Protein AF-A0A453H823-F1 (afdb_monomer_lite)

Organism: Aegilops tauschii subsp. strangulata (NCBI:txid200361)

Structure (mmCIF, N/CA/C/O backbone):
data_AF-A0A453H823-F1
#
_entry.id   AF-A0A453H823-F1
#
loop_
_atom_site.group_PDB
_atom_site.id
_atom_site.type_symbol
_atom_site.label_atom_id
_atom_site.label_alt_id
_atom_site.label_comp_id
_atom_site.label_asym_id
_atom_site.label_entity_id
_atom_site.label_seq_id
_atom_site.pdbx_PDB_ins_code
_atom_site.Cartn_x
_atom_site.Cartn_y
_atom_site.Cartn_z
_atom_site.occupancy
_atom_site.B_iso_or_equiv
_atom_site.auth_seq_id
_atom_site.auth_comp_id
_atom_site.auth_asym_id
_atom_site.auth_atom_id
_atom_site.pdbx_PDB_model_num
ATOM 1 N N . ARG A 1 1 ? 7.896 66.740 19.893 1.00 44.28 1 ARG A N 1
ATOM 2 C CA . ARG A 1 1 ? 9.382 66.733 19.952 1.00 44.28 1 ARG A CA 1
ATOM 3 C C . ARG A 1 1 ? 9.912 66.529 18.540 1.00 44.28 1 ARG A C 1
ATOM 5 O O . ARG A 1 1 ? 9.467 65.612 17.871 1.00 44.28 1 ARG A O 1
ATOM 12 N N . ALA A 1 2 ? 10.757 67.447 18.085 1.00 37.75 2 ALA A N 1
ATOM 13 C CA . ALA A 1 2 ? 11.277 67.540 16.728 1.00 37.75 2 ALA A CA 1
ATOM 14 C C . ALA A 1 2 ? 12.465 66.599 16.443 1.00 37.75 2 ALA A C 1
ATOM 16 O O . ALA A 1 2 ? 13.142 66.166 17.372 1.00 37.75 2 ALA A O 1
ATOM 17 N N . SER A 1 3 ? 12.803 66.534 15.142 1.00 35.44 3 SER A N 1
ATOM 18 C CA . SER A 1 3 ? 14.171 66.446 14.585 1.00 35.44 3 SER A CA 1
ATOM 19 C C . SER A 1 3 ? 14.823 65.046 14.572 1.00 35.44 3 SER A C 1
ATOM 21 O O . SER A 1 3 ? 14.760 64.339 15.562 1.00 35.44 3 SER A O 1
ATOM 23 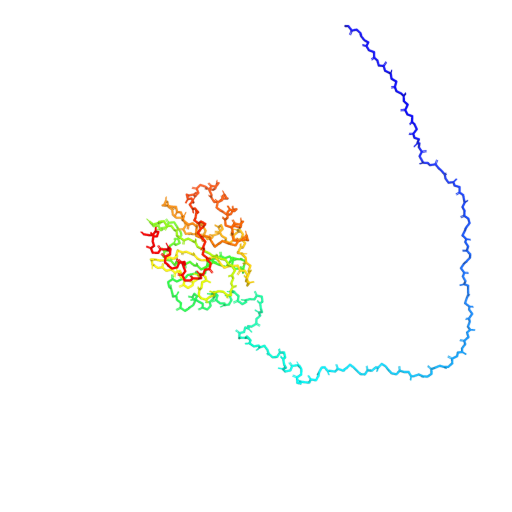N N . LYS A 1 4 ? 15.532 64.581 13.534 1.00 41.44 4 LYS A N 1
ATOM 24 C CA . LYS A 1 4 ? 16.107 65.206 12.325 1.00 41.44 4 LYS A CA 1
ATOM 25 C C . LYS A 1 4 ? 16.504 64.093 11.341 1.00 41.44 4 LYS A C 1
ATOM 27 O O . LYS A 1 4 ? 16.900 63.013 11.762 1.00 41.44 4 LYS A O 1
ATOM 32 N N . GLY A 1 5 ? 16.471 64.399 10.044 1.00 35.09 5 GLY A N 1
ATOM 33 C CA . GLY A 1 5 ? 17.064 63.574 8.990 1.00 35.09 5 GLY A CA 1
ATOM 34 C C . GLY A 1 5 ? 18.476 63.998 8.549 1.00 35.09 5 GLY A C 1
ATOM 35 O O . GLY A 1 5 ? 19.033 64.974 9.052 1.00 35.09 5 GLY A O 1
ATOM 36 N N . LYS A 1 6 ? 18.922 63.299 7.488 1.00 37.78 6 LYS A N 1
ATOM 37 C CA . LYS A 1 6 ? 20.050 63.509 6.541 1.00 37.78 6 LYS A CA 1
ATOM 38 C C . LYS A 1 6 ? 21.430 62.922 6.888 1.00 37.78 6 LYS A C 1
ATOM 40 O O . LYS A 1 6 ? 22.105 63.415 7.782 1.00 37.78 6 LYS A O 1
ATOM 45 N N . LYS A 1 7 ? 21.923 62.034 6.005 1.00 37.19 7 LYS A N 1
ATOM 46 C CA . LYS A 1 7 ? 22.948 62.226 4.927 1.00 37.19 7 LYS A CA 1
ATOM 47 C C . LYS A 1 7 ? 23.199 60.836 4.285 1.00 37.19 7 LYS A C 1
ATOM 49 O O . LYS A 1 7 ? 23.348 59.886 5.032 1.00 37.19 7 LYS A O 1
ATOM 54 N N . LYS A 1 8 ? 23.011 60.555 2.984 1.00 33.62 8 LYS A N 1
ATOM 55 C CA . LYS A 1 8 ? 23.581 61.034 1.696 1.00 33.62 8 LYS A CA 1
ATOM 56 C C . LYS A 1 8 ? 25.002 60.512 1.408 1.00 33.62 8 LYS A C 1
ATOM 58 O O . LYS A 1 8 ? 25.927 61.015 2.031 1.00 33.62 8 LYS A O 1
ATOM 63 N N . ALA A 1 9 ? 25.121 59.619 0.412 1.00 35.69 9 ALA A N 1
ATOM 64 C CA . ALA A 1 9 ? 26.216 59.412 -0.571 1.00 35.69 9 ALA A CA 1
ATOM 65 C C . ALA A 1 9 ? 26.088 57.981 -1.163 1.00 35.69 9 ALA A C 1
ATOM 67 O O . ALA A 1 9 ? 25.726 57.091 -0.410 1.00 35.69 9 ALA A O 1
ATOM 68 N N . THR A 1 10 ? 26.326 57.616 -2.429 1.00 32.97 10 THR A N 1
ATOM 69 C CA . THR A 1 10 ? 26.730 58.279 -3.689 1.00 32.97 10 THR A CA 1
ATOM 70 C C . THR A 1 10 ? 26.758 57.203 -4.796 1.00 32.97 10 THR A C 1
ATOM 72 O O . THR A 1 10 ? 27.202 56.100 -4.510 1.00 32.97 10 THR A O 1
ATOM 75 N N . GLY A 1 11 ? 26.415 57.579 -6.041 1.00 30.27 11 GLY A N 1
ATOM 76 C CA . GLY A 1 11 ? 26.945 57.011 -7.304 1.00 30.27 11 GLY A CA 1
ATOM 77 C C . GLY A 1 11 ? 26.405 55.644 -7.759 1.00 30.27 11 GLY A C 1
ATOM 78 O O . GLY A 1 11 ? 26.226 54.755 -6.950 1.00 30.27 11 GLY A O 1
ATOM 79 N N . THR A 1 12 ? 26.114 55.364 -9.031 1.00 33.88 12 THR A N 1
ATOM 80 C CA . THR A 1 12 ? 26.240 56.109 -10.297 1.00 33.88 12 THR A CA 1
ATOM 81 C C . THR A 1 12 ? 25.345 55.426 -11.341 1.00 33.88 12 THR A C 1
ATOM 83 O O . THR A 1 12 ? 25.218 54.205 -11.351 1.00 33.88 12 THR A O 1
ATOM 86 N N . ARG A 1 13 ? 24.727 56.228 -12.217 1.00 34.91 13 ARG A N 1
ATOM 87 C CA . ARG A 1 13 ? 23.916 55.794 -13.364 1.00 34.91 13 ARG A CA 1
ATOM 88 C C . ARG A 1 13 ? 24.835 55.301 -14.486 1.00 34.91 13 ARG A C 1
ATOM 90 O O . ARG A 1 13 ? 25.761 56.018 -14.852 1.00 34.91 13 ARG A O 1
ATOM 97 N N . GLY A 1 14 ? 24.564 54.116 -15.027 1.00 31.56 14 GLY A N 1
ATOM 98 C CA . GLY A 1 14 ? 25.192 53.605 -16.245 1.00 31.56 14 GLY A CA 1
ATOM 99 C C . GLY A 1 14 ? 24.331 53.937 -17.460 1.00 31.56 14 GLY A C 1
ATOM 100 O O . GLY A 1 14 ? 23.212 53.447 -17.576 1.00 31.56 14 GLY A O 1
ATOM 101 N N . GLY A 1 15 ? 24.856 54.785 -18.334 1.00 34.16 15 GLY A N 1
ATOM 102 C CA . GLY A 1 15 ? 24.279 55.144 -19.622 1.00 34.16 15 GLY A CA 1
ATOM 103 C C . GLY A 1 15 ? 25.135 56.240 -20.243 1.00 34.16 15 GLY A C 1
ATOM 104 O O . GLY A 1 15 ? 25.067 57.376 -19.794 1.00 34.16 15 GLY A O 1
ATOM 105 N N . ASP A 1 16 ? 26.036 55.885 -21.154 1.00 32.91 16 ASP A N 1
ATOM 106 C CA . ASP A 1 16 ? 25.895 56.182 -22.582 1.00 32.91 16 ASP A CA 1
ATOM 107 C C . ASP A 1 16 ? 27.164 55.756 -23.352 1.00 32.91 16 ASP A C 1
ATOM 109 O O . ASP A 1 16 ? 28.287 55.746 -22.851 1.00 32.91 16 ASP A O 1
ATOM 113 N N . SER A 1 17 ? 26.893 55.348 -24.579 1.00 37.19 17 SER A N 1
ATOM 114 C CA . SER A 1 17 ? 27.724 54.970 -25.711 1.00 37.19 17 SER A CA 1
ATOM 115 C C . SER A 1 17 ? 29.108 55.620 -25.866 1.00 37.19 17 SER A C 1
ATOM 117 O O . SER A 1 17 ? 29.254 56.835 -25.872 1.00 37.19 17 SER A O 1
ATOM 119 N N . LEU A 1 18 ? 30.114 54.790 -26.185 1.00 36.53 18 LEU A N 1
ATOM 120 C CA . LEU A 1 18 ? 31.294 55.188 -26.959 1.00 36.53 18 LEU A CA 1
ATOM 121 C C . LEU A 1 18 ? 31.837 53.996 -27.767 1.00 36.53 18 LEU A C 1
ATOM 123 O O . LEU A 1 18 ? 31.963 52.872 -27.291 1.00 36.53 18 LEU A O 1
ATOM 127 N N . ARG A 1 19 ? 32.085 54.294 -29.041 1.00 42.75 19 ARG A N 1
ATOM 128 C CA . ARG A 1 19 ? 32.457 53.434 -30.168 1.00 42.75 19 ARG A CA 1
ATOM 129 C C . ARG A 1 19 ? 33.704 52.584 -29.911 1.00 42.75 19 ARG A C 1
ATOM 131 O O . ARG A 1 19 ? 34.734 53.130 -29.533 1.00 42.75 19 ARG A O 1
ATOM 138 N N . THR A 1 20 ? 33.673 51.321 -30.336 1.00 40.78 20 THR A N 1
ATOM 139 C CA . THR A 1 20 ? 34.872 50.601 -30.796 1.00 40.78 20 THR A CA 1
ATOM 140 C C . THR A 1 20 ? 34.552 49.805 -32.065 1.00 40.78 20 THR A C 1
ATOM 142 O O . THR A 1 20 ? 33.456 49.277 -32.252 1.00 40.78 20 THR A O 1
ATOM 145 N N . ALA A 1 21 ? 35.489 49.855 -33.008 1.00 39.69 21 ALA A N 1
ATOM 146 C CA . ALA A 1 21 ? 35.355 49.419 -34.389 1.00 39.69 21 ALA A CA 1
ATOM 147 C C . ALA A 1 21 ? 35.266 47.889 -34.533 1.00 39.69 21 ALA A C 1
ATOM 149 O O . ALA A 1 21 ? 35.968 47.148 -33.847 1.00 39.69 21 ALA A O 1
ATOM 150 N N . ARG A 1 22 ? 34.435 47.420 -35.473 1.00 42.88 22 ARG A N 1
ATOM 151 C CA . ARG A 1 22 ? 34.411 46.019 -35.925 1.00 42.88 22 ARG A CA 1
ATOM 152 C C . ARG A 1 22 ? 35.633 45.738 -36.816 1.00 42.88 22 ARG A C 1
ATOM 154 O O . ARG A 1 22 ? 35.844 46.507 -37.754 1.00 42.88 22 ARG A O 1
ATOM 161 N N . PRO A 1 23 ? 36.393 44.650 -36.605 1.00 45.41 23 PRO A N 1
ATOM 162 C CA . PRO A 1 23 ? 37.323 44.147 -37.613 1.00 45.41 23 PRO A CA 1
ATOM 163 C C . PRO A 1 23 ? 36.564 43.423 -38.750 1.00 45.41 23 PRO A C 1
ATOM 165 O O . PRO A 1 23 ? 35.437 42.964 -38.539 1.00 45.41 23 PRO A O 1
ATOM 168 N N . PRO A 1 24 ? 37.135 43.364 -39.968 1.00 45.72 24 PRO A N 1
ATOM 169 C CA . PRO A 1 24 ? 36.415 42.978 -41.179 1.00 45.72 24 PRO A CA 1
ATOM 170 C C . PRO A 1 24 ? 36.148 41.468 -41.271 1.00 45.72 24 PRO A C 1
ATOM 172 O O . PRO A 1 24 ? 36.934 40.644 -40.808 1.00 45.72 24 PRO A O 1
ATOM 175 N N . LEU A 1 25 ? 35.039 41.124 -41.929 1.00 44.75 25 LEU A N 1
ATOM 176 C CA . LEU A 1 25 ? 34.717 39.767 -42.374 1.00 44.75 25 LEU A CA 1
ATOM 177 C C . LEU A 1 25 ? 35.668 39.353 -43.514 1.00 44.75 25 LEU A C 1
ATOM 179 O O . LEU A 1 25 ? 35.867 40.150 -44.435 1.00 44.75 25 LEU A O 1
ATOM 183 N N . PRO A 1 26 ? 36.216 38.127 -43.526 1.00 47.38 26 PRO A N 1
ATOM 184 C CA . PRO A 1 26 ? 36.922 37.626 -44.696 1.00 47.38 26 PRO A CA 1
ATOM 185 C C . PRO A 1 26 ? 35.931 37.200 -45.793 1.00 47.38 26 PRO A C 1
ATOM 187 O O . PRO A 1 26 ? 35.048 36.369 -45.578 1.00 47.38 26 PRO A O 1
ATOM 190 N N . HIS A 1 27 ? 36.106 37.779 -46.981 1.00 44.72 27 HIS A N 1
ATOM 191 C CA . HIS A 1 27 ? 35.521 37.323 -48.244 1.00 44.72 27 HIS A CA 1
ATOM 192 C C . HIS A 1 27 ? 36.298 36.116 -48.815 1.00 44.72 27 HIS A C 1
ATOM 194 O O . HIS A 1 27 ? 37.439 35.872 -48.412 1.00 44.72 27 HIS A O 1
ATOM 200 N N . PRO A 1 28 ? 35.682 35.329 -49.718 1.00 44.34 28 PRO A N 1
ATOM 201 C CA . PRO A 1 28 ? 36.088 33.962 -50.011 1.00 44.34 28 PRO A CA 1
ATOM 202 C C . PRO A 1 28 ? 37.230 33.919 -51.026 1.00 44.34 28 PRO A C 1
ATOM 204 O O . PRO A 1 28 ? 37.248 34.702 -51.972 1.00 44.34 28 PRO A O 1
ATOM 207 N N . ASN A 1 29 ? 38.132 32.948 -50.882 1.00 39.03 29 ASN A N 1
ATOM 208 C CA . ASN A 1 29 ? 39.020 32.551 -51.969 1.00 39.03 29 ASN A CA 1
ATOM 209 C C . ASN A 1 29 ? 38.805 31.075 -52.298 1.00 39.03 29 ASN A C 1
ATOM 211 O O . ASN A 1 29 ? 38.989 30.189 -51.464 1.00 39.03 29 ASN A O 1
ATOM 215 N N . LEU A 1 30 ? 38.382 30.855 -53.540 1.00 35.59 30 LEU A N 1
ATOM 216 C CA . LEU A 1 30 ? 38.285 29.569 -54.208 1.00 35.59 30 LEU A CA 1
ATOM 217 C C . LEU A 1 30 ? 39.688 28.983 -54.406 1.00 35.59 30 LEU A C 1
ATOM 219 O O . LEU A 1 30 ? 40.572 29.638 -54.952 1.00 35.59 30 LEU A O 1
ATOM 223 N N . SER A 1 31 ? 39.851 27.715 -54.046 1.00 36.56 31 SER A N 1
ATOM 224 C CA . SER A 1 31 ? 40.846 26.831 -54.647 1.00 36.56 31 SER A CA 1
ATOM 225 C C . SER A 1 31 ? 40.171 25.483 -54.864 1.00 36.56 31 SER A C 1
ATOM 227 O O . SER A 1 31 ? 39.864 24.753 -53.922 1.00 36.56 31 SER A O 1
ATOM 229 N N . ALA A 1 32 ? 39.849 25.216 -56.127 1.00 40.88 32 ALA A N 1
ATOM 230 C CA . ALA A 1 32 ? 39.333 23.944 -56.588 1.00 40.88 32 ALA A CA 1
ATOM 231 C C . ALA A 1 32 ? 40.462 22.905 -56.540 1.00 40.88 32 ALA A C 1
ATOM 233 O O . ALA A 1 32 ? 41.441 23.006 -57.276 1.00 40.88 32 ALA A O 1
ATOM 234 N N . GLY A 1 33 ? 40.308 21.907 -55.671 1.00 37.22 33 GLY A N 1
ATOM 235 C CA . GLY A 1 33 ? 41.175 20.739 -55.576 1.00 37.22 33 GLY A CA 1
ATOM 236 C C . GLY A 1 33 ? 40.329 19.475 -55.467 1.00 37.22 33 GLY A C 1
ATOM 237 O O . GLY A 1 33 ? 39.742 19.197 -54.427 1.00 37.22 33 GLY A O 1
ATOM 238 N N . ASP A 1 34 ? 40.264 18.745 -56.575 1.00 45.34 34 ASP A N 1
ATOM 239 C CA . ASP A 1 34 ? 39.701 17.408 -56.770 1.00 45.34 34 ASP A CA 1
ATOM 240 C C . ASP A 1 34 ? 39.977 16.438 -55.597 1.00 45.34 34 ASP A C 1
ATOM 242 O O . ASP A 1 34 ? 41.122 16.073 -55.331 1.00 45.34 34 ASP A O 1
ATOM 246 N N . ARG A 1 35 ? 38.913 15.974 -54.922 1.00 43.31 35 ARG A N 1
ATOM 247 C CA . ARG A 1 35 ? 38.893 14.690 -54.201 1.00 43.31 35 ARG A CA 1
ATOM 248 C C . ARG A 1 35 ? 37.587 13.956 -54.479 1.00 43.31 35 ARG A C 1
ATOM 250 O O . ARG A 1 35 ? 36.592 14.082 -53.768 1.00 43.31 35 ARG A O 1
ATOM 257 N N . ARG A 1 36 ? 37.625 13.162 -55.541 1.00 43.50 36 ARG A N 1
ATOM 258 C CA . ARG A 1 36 ? 36.705 12.058 -55.815 1.00 43.50 36 ARG A CA 1
ATOM 259 C C . ARG A 1 36 ? 36.529 11.134 -54.595 1.00 43.50 36 ARG A C 1
ATOM 261 O O . ARG A 1 36 ? 37.490 10.557 -54.104 1.00 43.50 36 ARG A O 1
ATOM 268 N N . GLY A 1 37 ? 35.273 10.981 -54.170 1.00 49.09 37 GLY A N 1
ATOM 269 C CA . GLY A 1 37 ? 34.657 9.735 -53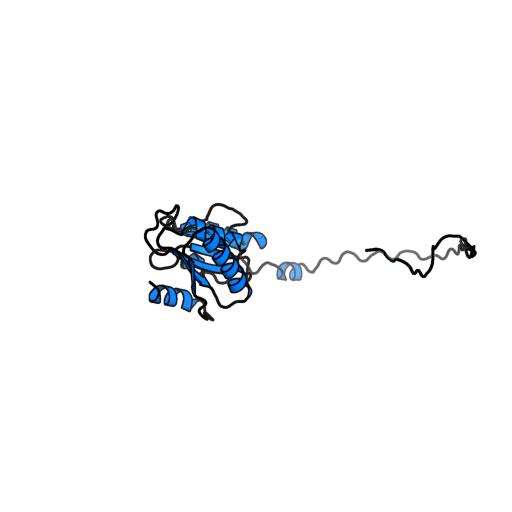.695 1.00 49.09 37 GLY A CA 1
ATOM 270 C C . GLY A 1 37 ? 35.291 8.982 -52.521 1.00 49.09 37 GLY A C 1
ATOM 271 O O . GLY A 1 37 ? 35.963 7.979 -52.733 1.00 49.09 37 GLY A O 1
ATOM 272 N N . ALA A 1 38 ? 34.907 9.333 -51.293 1.00 43.22 38 ALA A N 1
ATOM 273 C CA . ALA A 1 38 ? 34.818 8.360 -50.203 1.00 43.22 38 ALA A CA 1
ATOM 274 C C . ALA A 1 38 ? 33.330 8.104 -49.916 1.00 43.22 38 ALA A C 1
ATOM 276 O O . ALA A 1 38 ? 32.617 9.003 -49.471 1.00 43.22 38 ALA A O 1
ATOM 277 N N . ARG A 1 39 ? 32.834 6.898 -50.230 1.00 48.03 39 ARG A N 1
ATOM 278 C CA . ARG A 1 39 ? 31.500 6.459 -49.788 1.00 48.03 39 ARG A CA 1
ATOM 279 C C . ARG A 1 39 ? 31.497 6.363 -48.255 1.00 48.03 39 ARG A C 1
ATOM 281 O O . ARG A 1 39 ? 32.492 5.888 -47.705 1.00 48.03 39 ARG A O 1
ATOM 288 N N . PRO A 1 40 ? 30.409 6.748 -47.564 1.00 51.44 40 PRO A N 1
ATOM 289 C CA . PRO A 1 40 ? 30.260 6.396 -46.158 1.00 51.44 40 PRO A CA 1
ATOM 290 C C . PRO A 1 40 ? 30.285 4.863 -46.021 1.00 51.44 40 PRO A C 1
ATOM 292 O O . PRO A 1 40 ? 29.783 4.171 -46.918 1.00 51.44 40 PRO A O 1
ATOM 295 N N . PRO A 1 41 ? 30.882 4.309 -44.950 1.00 51.00 41 PRO A N 1
ATOM 296 C CA . PRO A 1 41 ? 30.819 2.873 -44.713 1.00 51.00 41 PRO A CA 1
ATOM 297 C C . PRO A 1 41 ? 29.345 2.443 -44.609 1.00 51.00 41 PRO A C 1
ATOM 299 O O . PRO A 1 41 ? 28.523 3.217 -44.106 1.00 51.00 41 PRO A O 1
ATOM 302 N N . PRO A 1 42 ? 28.9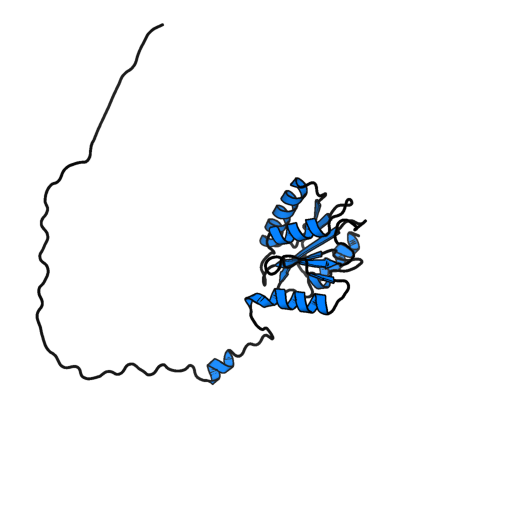80 1.239 -45.090 1.00 55.00 42 PRO A N 1
ATOM 303 C CA . PRO A 1 42 ? 27.632 0.725 -44.882 1.00 55.00 42 PRO A CA 1
ATOM 304 C C . PRO A 1 42 ? 27.354 0.667 -43.372 1.00 55.00 42 PRO A C 1
ATOM 306 O O . PRO A 1 42 ? 28.287 0.383 -42.612 1.00 55.00 42 PRO A O 1
ATOM 309 N N . PRO A 1 43 ? 26.114 0.927 -42.913 1.00 53.00 43 PRO A N 1
ATOM 310 C CA . PRO A 1 43 ? 25.774 0.714 -41.517 1.00 53.00 43 PRO A CA 1
ATOM 311 C C . PRO A 1 43 ? 26.044 -0.758 -41.213 1.00 53.00 43 PRO A C 1
ATOM 313 O O . PRO A 1 43 ? 25.379 -1.649 -41.743 1.00 53.00 43 PRO A O 1
ATOM 316 N N . GLY A 1 44 ? 27.091 -1.010 -40.429 1.00 48.94 44 GLY A N 1
ATOM 317 C CA . GLY A 1 44 ? 27.393 -2.330 -39.916 1.00 48.94 44 GLY A CA 1
ATOM 318 C C . GLY A 1 44 ? 26.217 -2.745 -39.054 1.00 48.94 44 GLY A C 1
ATOM 319 O O . GLY A 1 44 ? 26.084 -2.275 -37.926 1.00 48.94 44 GLY A O 1
ATOM 320 N N . GLY A 1 45 ? 25.341 -3.585 -39.603 1.00 55.62 45 GLY A N 1
ATOM 321 C CA . GLY A 1 45 ? 24.402 -4.331 -38.790 1.00 55.62 45 GLY A CA 1
ATOM 322 C C . GLY A 1 45 ? 25.220 -5.043 -37.725 1.00 55.62 45 GLY A C 1
ATOM 323 O O . GLY A 1 45 ? 26.217 -5.698 -38.049 1.00 55.62 45 GLY A O 1
ATOM 324 N N . LEU A 1 46 ? 24.840 -4.874 -36.457 1.00 56.88 46 LEU A N 1
ATOM 325 C CA . LEU A 1 46 ? 25.367 -5.736 -35.408 1.00 56.88 46 LEU A CA 1
ATOM 326 C C . LEU A 1 46 ? 25.267 -7.185 -35.917 1.00 56.88 46 LEU A C 1
ATOM 328 O O . LEU A 1 46 ? 24.244 -7.527 -36.523 1.00 56.88 46 LEU A O 1
ATOM 332 N N . PRO A 1 47 ? 26.296 -8.031 -35.723 1.00 54.81 47 PRO A N 1
ATOM 333 C CA . PRO A 1 47 ? 26.215 -9.424 -36.128 1.00 54.81 47 PRO A CA 1
ATOM 334 C C . PRO A 1 47 ? 24.916 -10.000 -35.578 1.00 54.81 47 PRO A C 1
ATOM 336 O O . PRO A 1 47 ? 24.611 -9.786 -34.406 1.00 54.81 47 PRO A O 1
ATOM 339 N N . LEU A 1 48 ? 24.152 -10.717 -36.401 1.00 54.50 48 LEU A N 1
ATOM 340 C CA . LEU A 1 48 ? 22.886 -11.331 -35.988 1.00 54.50 48 LEU A CA 1
ATOM 341 C C . LEU A 1 48 ? 23.053 -12.131 -34.680 1.00 54.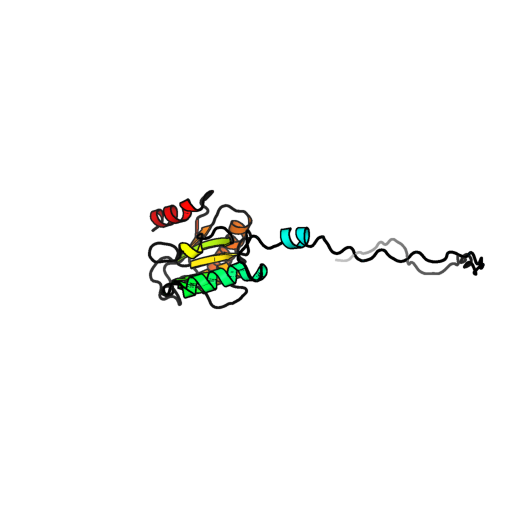50 48 LEU A C 1
ATOM 343 O O . LEU A 1 48 ? 22.158 -12.154 -33.853 1.00 54.50 48 LEU A O 1
ATOM 347 N N . LEU A 1 49 ? 24.251 -12.672 -34.431 1.00 53.25 49 LEU A N 1
ATOM 348 C CA . LEU A 1 49 ? 24.638 -13.348 -33.193 1.00 53.25 49 LEU A CA 1
ATOM 349 C C . LEU A 1 49 ? 24.699 -12.433 -31.949 1.00 53.25 49 LEU A C 1
ATOM 351 O O . LEU A 1 49 ? 24.357 -12.871 -30.858 1.00 53.25 49 LEU A O 1
ATOM 355 N N . LEU A 1 50 ? 25.099 -11.167 -32.096 1.00 51.84 50 LEU A N 1
ATOM 356 C CA . LEU A 1 50 ? 25.085 -10.157 -31.029 1.00 51.84 50 LEU A CA 1
ATOM 357 C C . LEU A 1 50 ? 23.670 -9.592 -30.811 1.00 51.84 50 LEU A C 1
ATOM 359 O O . LEU A 1 50 ? 23.297 -9.309 -29.677 1.00 51.84 50 LEU A O 1
ATOM 363 N N . ALA A 1 51 ? 22.861 -9.510 -31.874 1.00 48.09 51 ALA A N 1
ATOM 364 C CA . ALA A 1 51 ? 21.429 -9.225 -31.766 1.00 48.09 51 ALA A CA 1
ATOM 365 C C . ALA A 1 51 ? 20.664 -10.377 -31.075 1.00 48.09 51 ALA A C 1
ATOM 367 O O . ALA A 1 51 ? 19.781 -10.122 -30.264 1.00 48.09 51 ALA A O 1
ATOM 368 N N . MET A 1 52 ? 21.064 -11.633 -31.307 1.00 52.62 52 MET A N 1
ATOM 369 C CA . MET A 1 52 ? 20.556 -12.817 -30.594 1.00 52.62 52 MET A CA 1
ATOM 370 C C . MET A 1 52 ? 21.117 -12.951 -29.168 1.00 52.62 52 MET A C 1
ATOM 372 O O . MET A 1 52 ? 20.486 -13.558 -28.311 1.00 52.62 52 MET A O 1
ATOM 376 N N . ALA A 1 53 ? 22.275 -12.361 -28.857 1.00 53.97 53 ALA A N 1
ATOM 377 C CA . ALA A 1 53 ? 22.808 -12.326 -27.490 1.00 53.97 53 ALA A CA 1
ATOM 378 C C . ALA A 1 53 ? 22.074 -11.320 -26.577 1.00 53.97 53 ALA A C 1
ATOM 380 O O . ALA A 1 53 ? 22.195 -11.400 -25.354 1.00 53.97 53 ALA A O 1
ATOM 381 N N . LEU A 1 54 ? 21.290 -10.406 -27.162 1.00 53.03 54 LEU A N 1
ATOM 382 C CA . LEU A 1 54 ? 20.349 -9.514 -26.470 1.00 53.03 54 LEU A CA 1
ATOM 383 C C . LEU A 1 54 ? 18.916 -10.069 -26.452 1.00 53.03 54 LEU A C 1
ATOM 385 O O . LEU A 1 54 ? 17.973 -9.355 -26.118 1.00 53.03 54 LEU A O 1
ATOM 389 N N . GLN A 1 55 ? 18.742 -11.345 -26.790 1.00 57.22 55 GLN A N 1
ATOM 390 C CA . GLN A 1 55 ? 17.466 -12.030 -26.660 1.00 57.22 55 GLN A CA 1
ATOM 391 C C . GLN A 1 55 ? 17.152 -12.166 -25.165 1.00 57.22 55 GLN A C 1
ATOM 393 O O . GLN A 1 55 ? 17.905 -12.782 -24.407 1.00 57.22 55 GLN A O 1
ATOM 398 N N . GLY A 1 56 ? 16.100 -11.467 -24.730 1.00 63.94 56 GLY A N 1
ATOM 399 C CA . GLY A 1 56 ? 15.779 -11.250 -23.324 1.00 63.94 56 GLY A CA 1
ATOM 400 C C . GLY A 1 56 ? 15.780 -12.547 -22.517 1.00 63.94 56 GLY A C 1
ATOM 401 O O . GLY A 1 56 ? 15.081 -13.498 -22.841 1.00 63.94 56 GLY A O 1
ATOM 402 N N . LYS A 1 57 ? 16.560 -12.577 -21.432 1.00 84.38 57 LYS A N 1
ATOM 403 C CA . LYS A 1 57 ? 16.599 -13.703 -20.480 1.00 84.38 57 LYS A CA 1
ATOM 404 C C . LYS A 1 57 ? 15.361 -13.764 -19.571 1.00 84.38 57 LYS A C 1
ATOM 406 O O . LYS A 1 57 ? 15.275 -14.650 -18.729 1.00 84.38 57 LYS A O 1
ATOM 411 N N . LYS A 1 58 ? 14.460 -12.783 -19.680 1.00 85.31 58 LYS A N 1
ATOM 412 C CA . LYS A 1 58 ? 13.319 -12.561 -18.788 1.00 85.31 58 LYS A CA 1
ATOM 413 C C . LYS A 1 58 ? 12.020 -12.776 -19.564 1.00 85.31 58 LYS A C 1
ATOM 415 O O . LYS A 1 58 ? 11.897 -12.273 -20.677 1.00 85.31 58 LYS A O 1
ATOM 420 N N . LEU A 1 59 ? 11.075 -13.499 -18.965 1.00 90.00 59 LEU A N 1
ATOM 421 C CA . LEU A 1 59 ? 9.709 -13.651 -19.471 1.00 90.00 59 LEU A CA 1
ATOM 422 C C . LEU A 1 59 ? 8.885 -12.436 -19.031 1.00 90.00 59 LEU A C 1
ATOM 424 O O . LEU A 1 59 ? 8.183 -12.494 -18.030 1.00 90.00 59 LEU A O 1
ATOM 428 N N . ILE A 1 60 ? 9.061 -11.320 -19.730 1.00 92.38 60 ILE A N 1
ATOM 429 C CA . ILE A 1 60 ? 8.349 -10.061 -19.483 1.00 92.38 60 ILE A CA 1
ATOM 430 C C . ILE A 1 60 ? 7.911 -9.484 -20.827 1.00 92.38 60 ILE A C 1
ATOM 432 O O . ILE A 1 60 ? 8.631 -9.655 -21.816 1.00 92.38 60 ILE A O 1
ATOM 436 N N . ASN A 1 61 ? 6.762 -8.810 -20.860 1.00 91.56 61 ASN A N 1
ATOM 437 C CA . ASN A 1 61 ? 6.315 -8.098 -22.051 1.00 91.56 61 ASN A CA 1
ATOM 438 C C . ASN A 1 61 ? 7.039 -6.746 -22.119 1.00 91.56 61 ASN A C 1
ATOM 440 O O . ASN A 1 61 ? 8.122 -6.639 -22.698 1.00 91.56 61 ASN A O 1
ATOM 444 N N . ASN A 1 62 ? 6.485 -5.728 -21.462 1.00 91.94 62 ASN A N 1
ATOM 445 C CA . ASN A 1 62 ? 7.088 -4.411 -21.327 1.00 91.94 62 ASN A CA 1
ATOM 446 C C . ASN A 1 62 ? 7.726 -4.265 -19.930 1.00 91.94 62 ASN A C 1
ATOM 448 O O . ASN A 1 62 ? 7.043 -4.486 -18.930 1.00 91.94 62 ASN A O 1
ATOM 452 N N . PRO A 1 63 ? 9.016 -3.890 -19.816 1.00 90.62 63 PRO A N 1
ATOM 453 C CA . PRO A 1 63 ? 9.659 -3.676 -18.521 1.00 90.62 63 PRO A CA 1
ATOM 454 C C . PRO A 1 63 ? 8.951 -2.671 -17.606 1.00 90.62 63 PRO A C 1
ATOM 456 O O . PRO A 1 63 ? 9.043 -2.827 -16.391 1.00 90.62 63 PRO A O 1
ATOM 459 N N . ASP A 1 64 ? 8.256 -1.681 -18.169 1.00 89.88 64 ASP A N 1
ATOM 460 C CA . ASP A 1 64 ? 7.534 -0.664 -17.391 1.00 89.88 64 ASP A CA 1
ATOM 461 C C . ASP A 1 64 ? 6.254 -1.227 -16.744 1.00 89.88 64 ASP A C 1
ATOM 463 O O . ASP A 1 64 ? 5.835 -0.767 -15.680 1.00 89.88 64 ASP A O 1
ATOM 467 N N . ASP A 1 65 ? 5.685 -2.279 -17.337 1.00 91.81 65 ASP A N 1
ATOM 468 C CA . ASP A 1 65 ? 4.414 -2.877 -16.918 1.00 91.81 65 ASP A CA 1
ATOM 469 C C . ASP A 1 65 ? 4.613 -4.113 -16.022 1.00 91.81 65 ASP A C 1
ATOM 471 O O . ASP A 1 65 ? 3.655 -4.631 -15.458 1.00 91.81 65 ASP A O 1
ATOM 475 N N . VAL A 1 66 ? 5.859 -4.565 -15.822 1.00 93.81 66 VAL A N 1
ATOM 476 C CA . VAL A 1 66 ? 6.181 -5.851 -15.171 1.00 93.81 66 VAL A CA 1
ATOM 477 C C . VAL A 1 66 ? 5.539 -6.039 -13.793 1.00 93.81 66 VAL A C 1
ATOM 479 O O . VAL A 1 66 ? 5.088 -7.133 -13.463 1.00 93.81 66 VAL A O 1
ATOM 482 N N . VAL A 1 67 ? 5.500 -4.985 -12.973 1.00 94.50 67 VAL A N 1
ATOM 483 C CA . VAL A 1 67 ? 4.913 -5.049 -11.623 1.00 94.50 67 VAL A CA 1
ATOM 484 C C . VAL A 1 67 ? 3.396 -5.150 -11.709 1.00 94.50 67 VAL A C 1
ATOM 486 O O . VAL A 1 67 ? 2.770 -5.883 -10.948 1.00 94.50 67 VAL A O 1
ATOM 489 N N . THR A 1 68 ? 2.815 -4.416 -12.648 1.00 94.56 68 THR A N 1
ATOM 490 C CA . THR A 1 68 ? 1.376 -4.357 -12.844 1.00 94.56 68 THR A CA 1
ATOM 491 C C . THR A 1 68 ? 0.857 -5.676 -13.405 1.00 94.56 68 THR A C 1
ATOM 493 O O . THR A 1 68 ? -0.038 -6.262 -12.807 1.00 94.56 68 THR A O 1
ATOM 496 N N . GLU A 1 69 ? 1.499 -6.215 -14.446 1.00 94.62 69 GLU A N 1
ATOM 497 C CA . GLU A 1 69 ? 1.178 -7.532 -15.015 1.00 94.62 69 GLU A CA 1
ATOM 498 C C . GLU A 1 69 ? 1.320 -8.654 -13.968 1.00 94.62 69 GLU A C 1
ATOM 500 O O . GLU A 1 69 ? 0.516 -9.587 -13.927 1.00 94.62 69 GLU A O 1
ATOM 505 N N . PHE A 1 70 ? 2.322 -8.563 -13.081 1.00 94.88 70 PHE A N 1
ATOM 506 C CA . PHE A 1 70 ? 2.461 -9.494 -11.958 1.00 94.88 70 PHE A CA 1
ATOM 507 C C . PHE A 1 70 ? 1.269 -9.415 -10.995 1.00 94.88 70 PHE A C 1
ATOM 509 O O . PHE A 1 70 ? 0.725 -10.453 -10.613 1.00 94.88 70 PHE A O 1
ATOM 516 N N . ILE A 1 71 ? 0.861 -8.206 -10.595 1.00 95.62 71 ILE A N 1
ATOM 517 C CA . ILE A 1 71 ? -0.276 -8.008 -9.689 1.00 95.62 71 ILE A CA 1
ATOM 518 C C . ILE A 1 71 ? -1.569 -8.514 -10.331 1.00 95.62 71 ILE A C 1
ATOM 520 O O . ILE A 1 71 ? -2.316 -9.233 -9.670 1.00 95.62 71 ILE A O 1
ATOM 524 N N . GLU A 1 72 ? -1.812 -8.183 -11.600 1.00 94.50 72 GLU A N 1
ATOM 525 C CA . GLU A 1 72 ? -2.973 -8.648 -12.366 1.00 94.50 72 GLU A CA 1
ATOM 526 C C . GLU A 1 72 ? -3.048 -10.179 -12.367 1.00 94.50 72 GLU A C 1
ATOM 528 O O . GLU A 1 72 ? -4.044 -10.751 -11.923 1.00 94.50 72 GLU A O 1
ATOM 533 N N . GLY A 1 73 ? -1.955 -10.856 -12.734 1.00 95.56 73 GLY A N 1
ATOM 534 C CA . GLY A 1 73 ? -1.900 -12.317 -12.708 1.00 95.56 73 GLY A CA 1
ATOM 535 C C . GLY A 1 73 ? -2.101 -12.905 -11.306 1.00 95.56 73 GLY A C 1
ATOM 536 O O . GLY A 1 73 ? -2.760 -13.937 -11.151 1.00 95.56 73 GLY A O 1
ATOM 537 N N . LEU A 1 74 ? -1.574 -12.252 -10.265 1.00 96.00 74 LEU A N 1
ATOM 538 C CA . LEU A 1 74 ? -1.748 -12.687 -8.880 1.00 96.00 74 LEU A CA 1
ATOM 539 C C . LEU A 1 74 ? -3.221 -12.619 -8.451 1.00 96.00 74 LEU A C 1
ATOM 541 O O . LEU A 1 74 ? -3.746 -13.602 -7.926 1.00 96.00 74 LEU A O 1
ATOM 545 N N . VAL A 1 75 ? -3.903 -11.494 -8.675 1.00 95.62 75 VAL A N 1
ATOM 546 C CA . VAL A 1 75 ? -5.302 -11.325 -8.240 1.00 95.62 75 VAL A CA 1
ATOM 547 C C . VAL A 1 75 ? -6.275 -12.157 -9.074 1.00 95.62 75 VAL A C 1
ATOM 549 O O . VAL A 1 75 ? -7.265 -12.646 -8.537 1.00 95.62 75 VAL A O 1
ATOM 552 N N . GLU A 1 76 ? -5.968 -12.411 -10.350 1.00 96.12 76 GLU A N 1
ATOM 553 C CA . GLU A 1 76 ? -6.718 -13.367 -11.175 1.00 96.12 76 GLU A CA 1
ATOM 554 C C . GLU A 1 76 ? -6.568 -14.810 -10.670 1.00 96.12 76 GLU A C 1
ATOM 556 O O . GLU A 1 76 ? -7.509 -15.604 -10.744 1.00 96.12 76 GLU A O 1
ATOM 561 N N . THR A 1 77 ? -5.399 -15.155 -10.123 1.00 97.44 77 THR A N 1
ATOM 562 C CA . THR A 1 77 ? -5.113 -16.504 -9.614 1.00 97.44 77 THR A CA 1
ATOM 563 C C . THR A 1 77 ? -5.739 -16.758 -8.237 1.00 97.44 77 THR A C 1
ATOM 565 O O . THR A 1 77 ? -6.147 -17.886 -7.947 1.00 97.44 77 THR A O 1
ATOM 568 N N . TYR A 1 78 ? -5.830 -15.735 -7.378 1.00 96.62 78 TYR A N 1
ATOM 569 C CA . TYR A 1 78 ? -6.262 -15.866 -5.982 1.00 96.62 78 TYR A CA 1
ATOM 570 C C . TYR A 1 78 ? -7.506 -15.005 -5.676 1.00 96.62 78 TYR A C 1
ATOM 572 O O . TYR A 1 78 ? -7.363 -13.848 -5.287 1.00 96.62 78 TYR A O 1
ATOM 580 N N . PRO A 1 79 ? -8.734 -15.571 -5.715 1.00 93.56 79 PRO A N 1
ATOM 581 C CA . PRO A 1 79 ? -9.991 -14.814 -5.573 1.00 93.56 79 PRO A CA 1
ATOM 582 C C . PRO A 1 79 ? -10.205 -14.081 -4.237 1.00 93.56 79 PRO A C 1
ATOM 584 O O . PRO A 1 79 ? -11.115 -13.266 -4.119 1.00 93.56 79 PRO A O 1
ATOM 587 N N . GLY A 1 80 ? -9.420 -14.405 -3.204 1.00 95.44 80 GLY A N 1
ATOM 588 C CA . GLY A 1 80 ? -9.438 -13.692 -1.921 1.00 95.44 80 GLY A CA 1
ATOM 589 C C . GLY A 1 80 ? -8.667 -12.369 -1.942 1.00 95.44 80 GLY A C 1
ATOM 590 O O . GLY A 1 80 ? -8.705 -11.629 -0.957 1.00 95.44 80 GLY A O 1
ATOM 591 N N . LEU A 1 81 ? -7.963 -12.082 -3.038 1.00 96.81 81 LEU A N 1
ATOM 592 C CA . LEU A 1 81 ? -7.191 -10.868 -3.250 1.00 96.81 81 LEU A CA 1
ATOM 593 C C . LEU A 1 81 ? -7.917 -9.932 -4.213 1.00 96.81 81 LEU A C 1
ATOM 595 O O . LEU A 1 81 ? -8.658 -10.361 -5.093 1.00 96.81 81 LEU A O 1
ATOM 599 N N . GLN A 1 82 ? -7.673 -8.639 -4.048 1.00 95.50 82 GLN A N 1
ATOM 600 C CA . GLN A 1 82 ? -8.097 -7.605 -4.982 1.00 95.50 82 GLN A CA 1
ATOM 601 C C . GLN A 1 82 ? -6.937 -6.658 -5.258 1.00 95.50 82 GLN A C 1
ATOM 603 O O . GLN A 1 82 ? -6.093 -6.406 -4.390 1.00 95.50 82 GLN A O 1
ATOM 608 N N . TYR A 1 83 ? -6.929 -6.119 -6.472 1.00 95.31 83 TYR A N 1
ATOM 609 C CA . TYR A 1 83 ? -6.092 -4.991 -6.836 1.00 95.31 83 TYR A CA 1
ATOM 610 C C . TYR A 1 83 ? -6.882 -3.714 -6.515 1.00 95.31 83 TYR A C 1
ATOM 612 O O . TYR A 1 83 ? -8.003 -3.553 -6.991 1.00 95.31 83 TYR A O 1
ATOM 620 N N . LEU A 1 84 ? -6.341 -2.843 -5.659 1.00 94.56 84 LEU A N 1
ATOM 621 C CA . LEU A 1 84 ? -6.964 -1.565 -5.317 1.00 94.56 84 LEU A CA 1
ATOM 622 C C . LEU A 1 84 ? -7.138 -0.667 -6.554 1.00 94.56 84 LEU A C 1
ATOM 624 O O . LEU A 1 84 ? -6.180 -0.432 -7.292 1.00 94.56 84 LEU A O 1
ATOM 628 N N . ASP A 1 85 ? -8.337 -0.103 -6.709 1.00 79.88 85 ASP A N 1
ATOM 629 C CA . ASP A 1 85 ? -8.657 0.865 -7.761 1.00 79.88 85 ASP A CA 1
ATOM 630 C C . ASP A 1 85 ? -7.703 2.077 -7.727 1.00 79.88 85 ASP A C 1
ATOM 632 O O . ASP A 1 85 ? -7.473 2.685 -6.680 1.00 79.88 85 ASP A O 1
ATOM 636 N N . GLY A 1 86 ? -7.157 2.446 -8.890 1.00 73.75 86 GLY A N 1
ATOM 637 C CA . GLY A 1 86 ? -6.129 3.496 -9.020 1.00 73.75 86 GLY A CA 1
ATOM 638 C C . GLY A 1 86 ? -5.021 3.195 -10.038 1.00 73.75 86 GLY A C 1
ATOM 639 O O . GLY A 1 86 ? -3.949 3.796 -9.995 1.00 73.75 86 GLY A O 1
ATOM 640 N N . PHE A 1 87 ? -5.262 2.244 -10.940 1.00 65.12 87 PHE A N 1
ATOM 641 C CA . PHE A 1 87 ? -4.343 1.847 -12.002 1.00 65.12 87 PHE A CA 1
ATOM 642 C C . PHE A 1 87 ? -3.959 3.019 -12.933 1.00 65.12 87 PHE A C 1
ATOM 644 O O . PHE A 1 87 ? -4.827 3.834 -13.266 1.00 65.12 87 PHE A O 1
ATOM 651 N N . PRO A 1 88 ? -2.708 3.065 -13.444 1.00 63.81 88 PRO A N 1
ATOM 652 C CA . PRO A 1 88 ? -1.590 2.143 -13.167 1.00 63.81 88 PRO A CA 1
ATOM 653 C C . PRO A 1 88 ? -0.696 2.583 -11.992 1.00 63.81 88 PRO A C 1
ATOM 655 O O . PRO A 1 88 ? 0.275 1.910 -11.654 1.00 63.81 88 PRO A O 1
ATOM 658 N N . GLU A 1 89 ? -0.982 3.740 -11.399 1.00 82.50 89 GLU A N 1
ATOM 659 C CA . GLU A 1 89 ? -0.084 4.434 -10.469 1.00 82.50 89 GLU A CA 1
ATOM 660 C C . GLU A 1 89 ? -0.125 3.835 -9.059 1.00 82.50 89 GLU A C 1
ATOM 662 O O . GLU A 1 89 ? 0.882 3.830 -8.351 1.00 82.50 89 GLU A O 1
ATOM 667 N N . ILE A 1 90 ? -1.280 3.297 -8.664 1.00 91.56 90 ILE A N 1
ATOM 668 C CA . ILE A 1 90 ? -1.470 2.597 -7.397 1.00 91.56 90 ILE A CA 1
ATOM 669 C C . ILE A 1 90 ? -1.228 1.110 -7.631 1.00 91.56 90 ILE A C 1
ATOM 671 O O . ILE A 1 90 ? -1.937 0.474 -8.404 1.00 91.56 90 ILE A O 1
ATOM 675 N N . LYS A 1 91 ? -0.222 0.545 -6.961 1.00 95.25 91 LYS A N 1
ATOM 676 C CA . LYS A 1 91 ? 0.183 -0.869 -7.064 1.00 95.25 91 LYS A CA 1
ATOM 677 C C . LYS A 1 91 ? -0.002 -1.554 -5.710 1.00 95.25 91 LYS A C 1
ATOM 679 O O . LYS A 1 91 ? 0.956 -1.813 -4.986 1.00 95.25 91 LYS A O 1
ATOM 684 N N . VAL A 1 92 ? -1.261 -1.771 -5.325 1.00 97.50 92 VAL A N 1
ATOM 685 C CA . VAL A 1 92 ? -1.642 -2.289 -4.001 1.00 97.50 92 VAL A CA 1
ATOM 686 C C . VAL A 1 92 ? -2.474 -3.554 -4.139 1.00 97.50 92 VAL A C 1
ATOM 688 O O . VAL A 1 92 ? -3.557 -3.530 -4.720 1.00 97.50 92 VAL A O 1
ATOM 691 N N . VAL A 1 93 ? -1.998 -4.638 -3.532 1.00 97.69 93 VAL A N 1
ATOM 692 C CA . VAL A 1 93 ? -2.757 -5.883 -3.373 1.00 97.69 93 VAL A CA 1
ATOM 693 C C . VAL A 1 93 ? -3.339 -5.912 -1.972 1.00 97.69 93 VAL A C 1
ATOM 695 O O . VAL A 1 93 ? -2.627 -5.671 -1.000 1.00 97.69 93 VAL A O 1
ATOM 698 N N . LEU A 1 94 ? -4.623 -6.213 -1.845 1.00 97.12 94 LEU A N 1
ATOM 699 C CA . LEU A 1 94 ? -5.312 -6.248 -0.559 1.00 97.12 94 LEU A CA 1
ATOM 700 C C . LEU A 1 94 ? -6.244 -7.450 -0.457 1.00 97.12 94 LEU A C 1
ATOM 702 O O . LEU A 1 94 ? -6.582 -8.085 -1.456 1.00 97.12 94 LEU A O 1
ATOM 706 N N . ARG A 1 95 ? -6.667 -7.769 0.765 1.00 96.56 95 ARG A N 1
ATOM 707 C CA . ARG A 1 95 ? -7.701 -8.779 0.986 1.00 96.56 95 ARG A CA 1
ATOM 708 C C . ARG A 1 95 ? -9.073 -8.248 0.587 1.00 96.56 95 ARG A C 1
ATOM 710 O O . ARG A 1 95 ? -9.501 -7.206 1.083 1.00 96.56 95 ARG A O 1
ATOM 717 N N . ALA A 1 96 ? -9.800 -9.022 -0.212 1.00 94.44 96 ALA A N 1
ATOM 718 C CA . ALA A 1 96 ? -11.152 -8.690 -0.658 1.00 94.44 96 ALA A CA 1
ATOM 719 C C . ALA A 1 96 ? -12.144 -8.461 0.501 1.00 94.44 96 ALA A C 1
ATOM 721 O O . ALA A 1 96 ? -13.087 -7.685 0.377 1.00 94.44 96 ALA A O 1
ATOM 722 N N . ASP A 1 97 ? -11.933 -9.141 1.631 1.00 92.81 97 ASP A N 1
ATOM 723 C CA . ASP A 1 97 ? -12.804 -9.104 2.810 1.00 92.81 97 ASP A CA 1
ATOM 724 C C . ASP A 1 97 ? -12.465 -7.985 3.813 1.00 92.81 97 ASP A C 1
ATOM 726 O O . ASP A 1 97 ? -13.136 -7.862 4.836 1.00 92.81 97 ASP A O 1
ATOM 730 N N . ALA A 1 98 ? -11.440 -7.170 3.540 1.00 91.62 98 ALA A N 1
ATOM 731 C CA . ALA A 1 98 ? -10.965 -6.121 4.446 1.00 91.62 98 ALA A CA 1
ATOM 732 C C . ALA A 1 98 ? -11.247 -4.686 3.959 1.00 91.62 98 ALA A C 1
ATOM 734 O O . ALA A 1 98 ? -10.824 -3.723 4.599 1.00 91.62 98 ALA A O 1
ATOM 735 N N . VAL A 1 99 ? -11.951 -4.523 2.836 1.00 87.19 99 VAL A N 1
ATOM 736 C CA . VAL A 1 99 ? -12.204 -3.218 2.200 1.00 87.19 99 VAL A CA 1
ATOM 737 C C . VAL A 1 99 ? -13.405 -2.500 2.825 1.00 87.19 99 VAL A C 1
ATOM 739 O O . VAL A 1 99 ? -14.372 -3.121 3.264 1.00 87.19 99 VAL A O 1
ATOM 742 N N . GLY A 1 100 ? -13.378 -1.163 2.821 1.00 76.50 100 GLY A N 1
ATOM 743 C CA . GLY A 1 100 ? -14.572 -0.340 3.056 1.00 76.50 100 GLY A CA 1
ATOM 744 C C . GLY A 1 100 ? -14.935 -0.143 4.529 1.00 76.50 100 GLY A C 1
ATOM 745 O O . GLY A 1 100 ? -16.094 0.108 4.853 1.00 76.50 100 GLY A O 1
ATOM 746 N N . GLY A 1 101 ? -13.960 -0.273 5.432 1.00 68.56 101 GLY A N 1
ATOM 747 C CA . GLY A 1 101 ? -14.142 -0.020 6.866 1.00 68.56 101 GLY A CA 1
ATOM 748 C C . GLY A 1 101 ? -14.904 -1.114 7.623 1.00 68.56 101 GLY A C 1
ATOM 749 O O . GLY A 1 101 ? -15.151 -0.957 8.816 1.00 68.56 101 GLY A O 1
ATOM 750 N N . ALA A 1 102 ? -15.244 -2.224 6.961 1.00 72.25 102 ALA A N 1
ATOM 751 C CA . ALA A 1 102 ? -15.875 -3.390 7.581 1.00 72.25 102 ALA A CA 1
ATOM 752 C C . ALA A 1 102 ? -14.883 -4.280 8.358 1.00 72.25 102 ALA A C 1
ATOM 754 O O . ALA A 1 102 ? -15.305 -5.215 9.037 1.00 72.25 102 ALA A O 1
ATOM 755 N N . TYR A 1 103 ? -13.578 -3.998 8.268 1.00 86.25 103 TYR A N 1
ATOM 756 C CA . TYR A 1 103 ? -12.546 -4.768 8.952 1.00 86.25 103 TYR A CA 1
ATOM 757 C C . TYR A 1 103 ? -12.534 -4.455 10.456 1.00 86.25 103 TYR A C 1
ATOM 759 O O . TYR A 1 103 ? -12.292 -3.323 10.878 1.00 86.25 103 TYR A O 1
ATOM 767 N N . ASP A 1 104 ? -12.801 -5.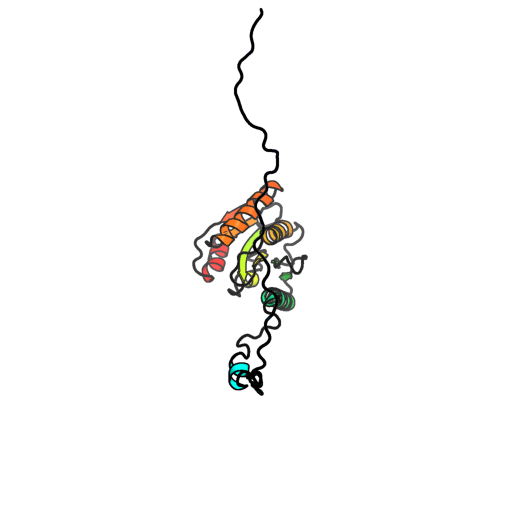476 11.267 1.00 89.81 104 ASP A N 1
ATOM 768 C CA . ASP A 1 104 ? -12.985 -5.397 12.721 1.00 89.81 104 ASP A CA 1
ATOM 769 C C . ASP A 1 104 ? -11.705 -5.697 13.520 1.00 89.81 104 ASP A C 1
ATOM 771 O O . ASP A 1 104 ? -11.733 -5.819 14.746 1.00 89.81 104 ASP A O 1
ATOM 775 N N . LYS A 1 105 ? -10.565 -5.789 12.831 1.00 92.69 105 LYS A N 1
ATOM 776 C CA . LYS A 1 105 ? -9.236 -6.032 13.405 1.00 92.69 105 LYS A CA 1
ATOM 777 C C . LYS A 1 105 ? -8.281 -4.901 13.044 1.00 92.69 105 LYS A C 1
ATOM 779 O O . LYS A 1 105 ? -8.569 -4.075 12.181 1.00 92.69 105 LYS A O 1
ATOM 784 N N . VAL A 1 106 ? -7.122 -4.877 13.701 1.00 95.38 106 VAL A N 1
ATOM 785 C CA . VAL A 1 106 ? -6.013 -4.008 13.290 1.00 95.38 106 VAL A CA 1
ATOM 786 C C . VAL A 1 106 ? -5.587 -4.409 11.878 1.00 95.38 106 VAL A C 1
ATOM 788 O O . VAL A 1 106 ? -5.300 -5.581 11.624 1.00 95.38 106 VAL A O 1
ATOM 791 N N . ALA A 1 107 ? -5.580 -3.453 10.952 1.00 96.81 107 ALA A N 1
ATOM 792 C CA . ALA A 1 107 ? -5.046 -3.679 9.617 1.00 96.81 107 ALA A CA 1
ATOM 793 C C . ALA A 1 107 ? -3.520 -3.787 9.684 1.00 96.81 107 ALA A C 1
ATOM 795 O O . ALA A 1 107 ? -2.881 -3.008 10.383 1.00 96.81 107 ALA A O 1
ATOM 796 N N . VAL A 1 108 ? -2.930 -4.731 8.957 1.00 96.94 108 VAL A N 1
ATOM 797 C CA . VAL A 1 108 ? -1.471 -4.862 8.872 1.00 96.94 108 VAL A CA 1
ATOM 798 C C . VAL A 1 108 ? -1.053 -4.600 7.436 1.00 96.94 108 VAL A C 1
ATOM 800 O O . VAL A 1 108 ? -1.493 -5.301 6.523 1.00 96.94 108 VAL A O 1
ATOM 803 N N . ILE A 1 109 ? -0.229 -3.577 7.226 1.00 97.31 109 ILE A N 1
ATOM 804 C CA . ILE A 1 109 ? 0.240 -3.180 5.897 1.00 97.31 109 ILE A CA 1
ATOM 805 C C . ILE A 1 109 ? 1.761 -3.240 5.869 1.00 97.31 109 ILE A C 1
ATOM 807 O O . ILE A 1 109 ? 2.438 -2.786 6.789 1.00 97.31 109 ILE A O 1
ATOM 811 N N . SER A 1 110 ? 2.301 -3.775 4.781 1.00 96.62 110 SER A N 1
ATOM 812 C CA . SER A 1 110 ? 3.727 -3.704 4.476 1.00 96.62 110 SER A CA 1
ATOM 813 C C . SER A 1 110 ? 3.935 -3.440 2.986 1.00 96.62 110 SER A C 1
ATOM 815 O O . SER A 1 110 ? 2.978 -3.327 2.219 1.00 96.62 110 SER A O 1
ATOM 817 N N . GLY A 1 111 ? 5.182 -3.306 2.558 1.00 95.25 111 GLY A N 1
ATOM 818 C CA . GLY A 1 111 ? 5.499 -3.041 1.165 1.00 95.25 111 GLY A CA 1
ATOM 819 C C . GLY A 1 111 ? 6.939 -2.611 0.942 1.00 95.25 111 GLY A C 1
ATOM 820 O O . GLY A 1 111 ? 7.747 -2.541 1.870 1.00 95.25 111 GLY A O 1
ATOM 821 N N . GLY A 1 112 ? 7.269 -2.351 -0.317 1.00 94.75 112 GLY A N 1
ATOM 822 C CA . GLY A 1 112 ? 8.581 -1.902 -0.781 1.00 94.75 112 GLY A CA 1
ATOM 823 C C . GLY A 1 112 ? 8.746 -2.140 -2.277 1.00 94.75 112 GLY A C 1
ATOM 824 O O . GLY A 1 112 ? 7.768 -2.404 -2.972 1.00 94.75 112 GLY A O 1
ATOM 825 N N . GLY A 1 113 ? 9.983 -2.066 -2.764 1.00 94.31 113 GLY A N 1
ATOM 826 C CA . GLY A 1 113 ? 10.264 -2.309 -4.179 1.00 94.31 113 GLY A CA 1
ATOM 827 C C . GLY A 1 113 ? 9.992 -3.740 -4.629 1.00 94.31 113 GLY A C 1
ATOM 828 O O . GLY A 1 113 ? 10.287 -4.693 -3.904 1.00 94.31 113 GLY A O 1
ATOM 829 N N . SER A 1 114 ? 9.462 -3.864 -5.845 1.00 93.00 114 SER A N 1
ATOM 830 C CA . SER A 1 114 ? 9.258 -5.144 -6.528 1.00 93.00 114 SER A CA 1
ATOM 831 C C . SER A 1 114 ? 10.577 -5.815 -6.917 1.00 93.00 114 SER A C 1
ATOM 833 O O . SER A 1 114 ? 11.640 -5.186 -6.912 1.00 93.00 114 SER A O 1
ATOM 835 N N . GLY A 1 115 ? 10.516 -7.097 -7.280 1.00 91.12 115 GLY A N 1
ATOM 836 C CA . GLY A 1 115 ? 11.685 -7.945 -7.545 1.00 91.12 115 GLY A CA 1
ATOM 837 C C . GLY A 1 115 ? 12.083 -8.847 -6.370 1.00 91.12 115 GLY A C 1
ATOM 838 O O . GLY A 1 115 ? 13.101 -9.535 -6.454 1.00 91.12 115 GLY A O 1
ATOM 839 N N . HIS A 1 116 ? 11.292 -8.833 -5.293 1.00 88.94 116 HIS A N 1
ATOM 840 C CA . HIS A 1 116 ? 11.419 -9.682 -4.102 1.00 88.94 116 HIS A CA 1
ATOM 841 C C . HIS A 1 116 ? 10.230 -10.644 -3.948 1.00 88.94 116 HIS A C 1
ATOM 843 O O . HIS A 1 116 ? 10.002 -11.201 -2.877 1.00 88.94 116 HIS A O 1
ATOM 849 N N . GLU A 1 117 ? 9.447 -10.848 -5.010 1.00 90.88 117 GLU A N 1
ATOM 850 C CA . GLU A 1 117 ? 8.283 -11.727 -4.984 1.00 90.88 117 GLU A CA 1
ATOM 851 C C . GLU A 1 117 ? 8.686 -13.137 -4.476 1.00 90.88 117 GLU A C 1
ATOM 853 O O . GLU A 1 117 ? 9.691 -13.693 -4.933 1.00 90.88 117 GLU A O 1
ATOM 858 N N . PRO A 1 118 ? 7.947 -13.732 -3.513 1.00 89.62 118 PRO A N 1
ATOM 859 C CA . PRO A 1 118 ? 6.568 -13.412 -3.130 1.00 89.62 118 PRO A CA 1
ATOM 860 C C . PRO A 1 118 ? 6.393 -12.202 -2.199 1.00 89.62 118 PRO A C 1
ATOM 862 O O . PRO A 1 118 ? 5.255 -11.780 -1.987 1.00 89.62 118 PRO A O 1
ATOM 865 N N . ALA A 1 119 ? 7.458 -11.615 -1.652 1.00 88.56 119 ALA A N 1
ATOM 866 C CA . ALA A 1 119 ? 7.311 -10.454 -0.791 1.00 88.56 119 ALA A CA 1
ATOM 867 C C . ALA A 1 119 ? 6.885 -9.214 -1.606 1.00 88.56 119 ALA A C 1
ATOM 869 O O . ALA A 1 119 ? 7.518 -8.851 -2.591 1.00 88.56 119 ALA A O 1
ATOM 870 N N . HIS A 1 120 ? 5.825 -8.489 -1.245 1.00 91.81 120 HIS A N 1
ATOM 871 C CA . HIS A 1 120 ? 4.985 -8.636 -0.041 1.00 91.81 120 HIS A CA 1
ATOM 872 C C . HIS A 1 120 ? 3.585 -9.164 -0.389 1.00 91.81 120 HIS A C 1
ATOM 874 O O . HIS A 1 120 ? 2.881 -9.659 0.486 1.00 91.81 120 HIS A O 1
ATOM 880 N N . ALA A 1 121 ? 3.192 -9.091 -1.665 1.00 95.81 121 ALA A N 1
ATOM 881 C CA . ALA A 1 121 ? 1.851 -9.425 -2.135 1.00 95.81 121 ALA A CA 1
ATOM 882 C C . ALA A 1 121 ? 1.459 -10.890 -1.877 1.00 95.81 121 ALA A C 1
ATOM 884 O O . ALA A 1 121 ? 0.299 -11.171 -1.594 1.00 95.81 121 ALA A O 1
ATOM 885 N N . GLY A 1 122 ? 2.423 -11.816 -1.885 1.00 93.62 122 GLY A N 1
ATOM 886 C CA . GLY A 1 122 ? 2.195 -13.224 -1.552 1.00 93.62 122 GLY A CA 1
ATOM 887 C C . GLY A 1 122 ? 1.912 -13.491 -0.068 1.00 93.62 122 GLY A C 1
ATOM 888 O O . GLY A 1 122 ? 1.518 -14.601 0.274 1.00 93.62 122 GLY A O 1
ATOM 889 N N . PHE A 1 123 ? 2.090 -12.497 0.810 1.00 94.94 123 PHE A N 1
ATOM 890 C CA . PHE A 1 123 ? 1.750 -12.575 2.237 1.00 94.94 123 PHE A CA 1
ATOM 891 C C . PHE A 1 123 ? 0.428 -11.875 2.574 1.00 94.94 123 PHE A C 1
ATOM 893 O O . PHE A 1 123 ? 0.085 -11.732 3.747 1.00 94.94 123 PHE A O 1
ATOM 900 N N . VAL A 1 124 ? -0.323 -11.416 1.569 1.00 97.25 124 VAL A N 1
ATOM 901 C CA . VAL A 1 124 ? -1.659 -10.853 1.774 1.00 97.25 124 VAL A CA 1
ATOM 902 C C . VAL A 1 124 ? -2.649 -11.994 1.975 1.00 97.25 124 VAL A C 1
ATOM 904 O O . VAL A 1 124 ? -2.810 -12.853 1.111 1.00 97.25 124 VAL A O 1
ATOM 907 N N . GLY A 1 125 ? -3.318 -12.019 3.127 1.00 95.25 125 GLY A N 1
ATOM 908 C CA . GLY A 1 125 ? -4.262 -13.083 3.450 1.00 95.25 125 GLY A CA 1
ATOM 909 C C . GLY A 1 125 ? -4.641 -13.165 4.931 1.00 95.25 125 GLY A C 1
ATOM 910 O O . GLY A 1 125 ? -4.088 -12.449 5.772 1.00 95.25 125 GLY A O 1
ATOM 911 N N . PRO A 1 126 ? -5.618 -14.021 5.280 1.00 92.25 126 PRO A N 1
ATOM 912 C CA . PRO A 1 126 ? -6.013 -14.241 6.667 1.00 92.25 126 PRO A CA 1
ATOM 913 C C . PRO A 1 126 ? -4.831 -14.696 7.533 1.00 92.25 126 PRO A C 1
ATOM 915 O O . PRO A 1 126 ? -4.125 -15.632 7.175 1.00 92.25 126 PRO A O 1
ATOM 918 N N . GLY A 1 127 ? -4.635 -14.040 8.680 1.00 89.31 127 GLY A N 1
ATOM 919 C CA . GLY A 1 127 ? -3.525 -14.332 9.599 1.00 89.31 127 GLY A CA 1
ATOM 920 C C . GLY A 1 127 ? -2.183 -13.701 9.212 1.00 89.31 127 GLY A C 1
ATOM 921 O O . GLY A 1 127 ? -1.223 -13.864 9.955 1.00 89.31 127 GLY A O 1
ATOM 922 N N . MET A 1 128 ? -2.112 -12.972 8.091 1.00 94.50 128 MET A N 1
ATOM 923 C CA . MET A 1 128 ? -0.924 -12.222 7.669 1.00 94.50 128 MET A CA 1
ATOM 924 C C . MET A 1 128 ? -1.274 -10.765 7.300 1.00 94.50 128 MET A C 1
ATOM 926 O O . MET A 1 128 ? -1.992 -10.100 8.050 1.00 94.50 128 MET A O 1
ATOM 930 N N . LEU A 1 129 ? -0.760 -10.238 6.180 1.00 96.38 129 LEU A N 1
ATOM 931 C CA . LEU A 1 129 ? -0.982 -8.854 5.764 1.00 96.38 129 LEU A CA 1
ATOM 932 C C . LEU A 1 129 ? -2.432 -8.636 5.318 1.00 96.38 129 LEU A C 1
ATOM 934 O O . LEU A 1 129 ? -3.027 -9.449 4.606 1.00 96.38 129 LEU A O 1
ATOM 938 N N . THR A 1 130 ? -2.981 -7.482 5.684 1.00 97.44 130 THR A N 1
ATOM 939 C CA . THR A 1 130 ? -4.248 -6.975 5.150 1.00 97.44 130 THR A CA 1
ATOM 940 C C . THR A 1 130 ? -4.060 -6.385 3.754 1.00 97.44 130 THR A C 1
ATOM 942 O O . THR A 1 130 ? -4.910 -6.591 2.887 1.00 97.44 130 THR A O 1
ATOM 945 N N . ALA A 1 131 ? -2.945 -5.683 3.532 1.00 97.88 131 ALA A N 1
ATOM 946 C CA . ALA A 1 131 ? -2.549 -5.158 2.230 1.00 97.88 131 ALA A CA 1
ATOM 947 C C . ALA A 1 131 ? -1.021 -5.121 2.064 1.00 97.88 131 ALA A C 1
ATOM 949 O O . ALA A 1 131 ? -0.272 -4.993 3.035 1.00 97.88 131 ALA A O 1
ATOM 950 N N . ALA A 1 132 ? -0.573 -5.200 0.816 1.00 97.81 132 ALA A N 1
ATOM 951 C CA . ALA A 1 132 ? 0.809 -5.058 0.395 1.00 97.81 132 ALA A CA 1
ATOM 952 C C . ALA A 1 132 ? 0.923 -3.959 -0.666 1.00 97.81 132 ALA A C 1
ATOM 954 O O . ALA A 1 132 ? 0.173 -3.947 -1.643 1.00 97.81 132 ALA A O 1
ATOM 955 N N . VAL A 1 133 ? 1.879 -3.052 -0.474 1.00 98.00 133 VAL A N 1
ATOM 956 C CA . VAL A 1 133 ? 2.140 -1.925 -1.377 1.00 98.00 133 VAL A CA 1
ATOM 957 C C . VAL A 1 133 ? 3.423 -2.192 -2.160 1.00 98.00 133 VAL A C 1
ATOM 959 O O . VAL A 1 133 ? 4.505 -2.282 -1.574 1.00 98.00 133 VAL A O 1
ATOM 962 N N . SER A 1 134 ? 3.312 -2.302 -3.478 1.00 97.06 134 SER A N 1
ATOM 963 C CA . SER A 1 134 ? 4.446 -2.538 -4.371 1.00 97.06 134 SER A CA 1
ATOM 964 C C . SER A 1 134 ? 4.927 -1.223 -4.978 1.00 97.06 134 SER A C 1
ATOM 966 O O . SER A 1 134 ? 4.141 -0.442 -5.505 1.00 97.06 134 SER A O 1
ATOM 968 N N . GLY A 1 135 ? 6.227 -0.959 -4.900 1.00 95.75 135 GLY A N 1
ATOM 969 C CA . GLY A 1 135 ? 6.872 0.068 -5.712 1.00 95.75 135 GLY A CA 1
ATOM 970 C C . GLY A 1 135 ? 7.347 -0.488 -7.051 1.00 95.75 135 GLY A C 1
ATOM 971 O O . GLY A 1 135 ? 7.106 -1.649 -7.385 1.00 95.75 135 GLY A O 1
ATOM 972 N N . ASP A 1 136 ? 8.069 0.331 -7.813 1.00 94.38 136 ASP A N 1
ATOM 973 C CA . ASP A 1 136 ? 8.778 -0.164 -8.992 1.00 94.38 136 ASP A CA 1
ATOM 974 C C . ASP A 1 136 ? 9.893 -1.143 -8.592 1.00 94.38 136 ASP A C 1
ATOM 976 O O . ASP A 1 136 ? 10.223 -1.325 -7.414 1.00 94.38 136 ASP A O 1
ATOM 980 N N . VAL A 1 137 ? 10.491 -1.800 -9.585 1.00 93.81 137 VAL A N 1
ATOM 981 C CA . VAL A 1 137 ? 11.548 -2.790 -9.353 1.00 93.81 137 VAL A CA 1
ATOM 982 C C . VAL A 1 137 ? 12.709 -2.151 -8.576 1.00 93.81 137 VAL A C 1
ATOM 984 O O . VAL A 1 137 ? 13.364 -1.230 -9.062 1.00 93.81 137 VAL A O 1
ATOM 987 N N . PHE A 1 138 ? 12.961 -2.654 -7.363 1.00 92.31 138 PHE A N 1
ATOM 988 C CA . PHE A 1 138 ? 13.952 -2.157 -6.397 1.00 92.31 138 PHE A CA 1
ATOM 989 C C . PHE A 1 138 ? 13.772 -0.705 -5.913 1.00 92.31 138 PHE A C 1
ATOM 991 O O . PHE A 1 138 ? 14.714 -0.119 -5.373 1.00 92.31 138 PHE A O 1
ATOM 998 N N . ALA A 1 139 ? 12.578 -0.124 -6.052 1.00 94.31 139 ALA A N 1
ATOM 999 C CA . ALA A 1 139 ? 12.271 1.225 -5.582 1.00 94.31 139 ALA A CA 1
ATOM 1000 C C . ALA A 1 139 ? 11.109 1.224 -4.580 1.00 94.31 139 ALA A C 1
ATOM 1002 O O . ALA A 1 139 ? 10.092 0.582 -4.806 1.00 94.31 139 ALA A O 1
ATOM 1003 N N . SER A 1 140 ? 11.245 1.966 -3.478 1.00 95.62 140 SER A N 1
ATOM 1004 C CA . SER A 1 140 ? 10.169 2.137 -2.487 1.00 95.62 140 SER A CA 1
ATOM 1005 C C . SER A 1 140 ? 8.871 2.640 -3.144 1.00 95.62 140 SER A C 1
ATOM 1007 O O . SER A 1 140 ? 8.948 3.481 -4.047 1.00 95.62 140 SER A O 1
ATOM 1009 N N . PRO A 1 141 ? 7.685 2.177 -2.705 1.00 96.75 141 PRO A N 1
ATOM 1010 C CA . PRO A 1 141 ? 6.416 2.642 -3.240 1.00 96.75 141 PRO A CA 1
ATOM 1011 C C . PRO A 1 141 ? 6.206 4.145 -3.003 1.00 96.75 141 PRO A C 1
ATOM 1013 O O . PRO A 1 141 ? 6.664 4.681 -1.986 1.00 96.75 141 PRO A O 1
ATOM 1016 N N . PRO A 1 142 ? 5.481 4.837 -3.900 1.00 96.44 142 PRO A N 1
ATOM 1017 C CA . PRO A 1 142 ? 5.097 6.229 -3.696 1.00 96.44 142 PRO A CA 1
ATOM 1018 C C . PRO A 1 142 ? 4.246 6.413 -2.433 1.00 96.44 142 PRO A C 1
ATOM 1020 O O . PRO A 1 142 ? 3.423 5.560 -2.095 1.00 96.44 142 PRO A O 1
ATOM 1023 N N . VAL A 1 143 ? 4.385 7.571 -1.780 1.00 97.56 143 VAL A N 1
ATOM 1024 C CA . VAL A 1 143 ? 3.601 7.948 -0.586 1.00 97.56 143 VAL A CA 1
ATOM 1025 C C . VAL A 1 143 ? 2.097 7.807 -0.835 1.00 97.56 143 VAL A C 1
ATOM 1027 O O . VAL A 1 143 ? 1.390 7.244 -0.002 1.00 97.56 143 VAL A O 1
ATOM 1030 N N . ASP A 1 144 ? 1.619 8.241 -2.003 1.00 96.06 144 ASP A N 1
ATOM 1031 C CA . ASP A 1 144 ? 0.196 8.199 -2.355 1.00 96.06 144 ASP A CA 1
ATOM 1032 C C . ASP A 1 144 ? -0.348 6.766 -2.454 1.00 96.06 144 ASP A C 1
ATOM 1034 O O . ASP A 1 144 ? -1.477 6.513 -2.038 1.00 96.06 144 ASP A O 1
ATOM 1038 N N . SER A 1 145 ? 0.465 5.805 -2.912 1.00 97.25 145 SER A N 1
ATOM 1039 C CA . SER A 1 145 ? 0.093 4.381 -2.928 1.00 97.25 145 SER A CA 1
ATOM 1040 C C . SER A 1 145 ? -0.042 3.810 -1.519 1.00 97.25 145 SER A C 1
ATOM 1042 O O . SER A 1 145 ? -0.994 3.087 -1.225 1.00 97.25 145 SER A O 1
ATOM 1044 N N . ILE A 1 146 ? 0.883 4.163 -0.623 1.00 98.12 146 ILE A N 1
ATOM 1045 C CA . ILE A 1 146 ? 0.844 3.722 0.777 1.00 98.12 146 ILE A CA 1
ATOM 1046 C C . ILE A 1 146 ? -0.384 4.316 1.475 1.00 98.12 146 ILE A C 1
ATOM 1048 O O . ILE A 1 146 ? -1.120 3.609 2.162 1.00 98.12 146 ILE A O 1
ATOM 1052 N N . LEU A 1 147 ? -0.644 5.605 1.258 1.00 97.50 147 LEU A N 1
ATOM 1053 C CA . LEU A 1 147 ? -1.796 6.297 1.823 1.00 97.50 147 LEU A CA 1
ATOM 1054 C C . LEU A 1 147 ? -3.122 5.739 1.284 1.00 97.50 147 LEU A C 1
ATOM 1056 O O . LEU A 1 147 ? -4.073 5.582 2.049 1.00 97.50 147 LEU A O 1
ATOM 1060 N N . ALA A 1 148 ? -3.185 5.391 -0.005 1.00 96.88 148 ALA A N 1
ATOM 1061 C CA . ALA A 1 148 ? -4.341 4.724 -0.598 1.00 96.88 148 ALA A CA 1
ATOM 1062 C C . ALA A 1 148 ? -4.615 3.367 0.067 1.00 96.88 148 ALA A C 1
ATOM 1064 O O . ALA A 1 148 ? -5.758 3.092 0.430 1.00 96.88 148 ALA A O 1
ATOM 1065 N N . ALA A 1 149 ? -3.575 2.563 0.313 1.00 97.44 149 ALA A N 1
ATOM 1066 C CA . ALA A 1 149 ? -3.710 1.302 1.038 1.00 97.44 149 ALA A CA 1
ATOM 1067 C C . ALA A 1 149 ? -4.248 1.519 2.460 1.00 97.44 149 ALA A C 1
ATOM 1069 O O . ALA A 1 149 ? -5.224 0.879 2.845 1.00 97.44 149 ALA A O 1
ATOM 1070 N N . ILE A 1 150 ? -3.674 2.468 3.214 1.00 97.31 150 ILE A N 1
ATOM 1071 C CA . ILE A 1 150 ? -4.135 2.811 4.570 1.00 97.31 150 ILE A CA 1
ATOM 1072 C C . ILE A 1 150 ? -5.625 3.157 4.554 1.00 97.31 150 ILE A C 1
ATOM 1074 O O . ILE A 1 150 ? -6.400 2.566 5.305 1.00 97.31 150 ILE A O 1
ATOM 1078 N N . ARG A 1 151 ? -6.045 4.064 3.669 1.00 95.81 151 ARG A N 1
ATOM 1079 C CA . ARG A 1 151 ? -7.449 4.486 3.554 1.00 95.81 151 ARG A CA 1
ATOM 1080 C C . ARG A 1 151 ? -8.381 3.337 3.171 1.00 95.81 151 ARG A C 1
ATOM 1082 O O . ARG A 1 151 ? -9.514 3.298 3.638 1.00 95.81 151 ARG A O 1
ATOM 1089 N N . ALA A 1 152 ? -7.920 2.415 2.330 1.00 95.88 152 ALA A N 1
ATOM 1090 C CA . ALA A 1 152 ? -8.743 1.319 1.833 1.00 95.88 152 ALA A CA 1
ATOM 1091 C C . ALA A 1 152 ? -9.076 0.277 2.912 1.00 95.88 152 ALA A C 1
ATOM 1093 O O . ALA A 1 152 ? -10.201 -0.231 2.931 1.00 95.88 152 ALA A O 1
ATOM 1094 N N . VAL A 1 153 ? -8.118 -0.043 3.795 1.00 95.88 153 VAL A N 1
ATOM 1095 C CA . VAL A 1 153 ? -8.239 -1.193 4.714 1.00 95.88 153 VAL A CA 1
ATOM 1096 C C . VAL A 1 153 ? -8.263 -0.843 6.204 1.00 95.88 153 VAL A C 1
ATOM 1098 O O . VAL A 1 153 ? -8.517 -1.717 7.032 1.00 95.88 153 VAL A O 1
ATOM 1101 N N . THR A 1 154 ? -8.004 0.411 6.587 1.00 95.19 154 THR A N 1
ATOM 1102 C CA . THR A 1 154 ? -7.944 0.790 8.008 1.00 95.19 154 THR A CA 1
ATOM 1103 C C . THR A 1 154 ? -9.334 1.050 8.582 1.00 95.19 154 THR A C 1
ATOM 1105 O O . THR A 1 154 ? -9.979 2.049 8.264 1.00 95.19 154 THR A O 1
ATOM 1108 N N . GLY A 1 155 ? -9.775 0.165 9.479 1.00 91.75 155 GLY A N 1
ATOM 1109 C CA . GLY A 1 155 ? -10.994 0.326 10.274 1.00 91.75 155 GLY A CA 1
ATOM 1110 C C . GLY A 1 155 ? -10.781 1.090 11.589 1.00 91.75 155 GLY A C 1
ATOM 1111 O O . GLY A 1 155 ? -9.742 1.698 11.850 1.00 91.75 155 GLY A O 1
ATOM 1112 N N . THR A 1 156 ? -11.770 1.019 12.483 1.00 92.69 156 THR A N 1
ATOM 1113 C CA . THR A 1 156 ? -11.771 1.725 13.785 1.00 92.69 156 THR A CA 1
ATOM 1114 C C . THR A 1 156 ? -10.702 1.234 14.770 1.00 92.69 156 THR A C 1
ATOM 1116 O O . THR A 1 156 ? -10.322 1.967 15.698 1.00 92.69 156 THR A O 1
ATOM 1119 N N . MET A 1 157 ? -10.210 0.010 14.555 1.00 94.75 157 MET A N 1
ATOM 1120 C CA . MET A 1 157 ? -9.138 -0.620 15.326 1.00 94.75 157 MET A CA 1
ATOM 1121 C C . MET A 1 157 ? -7.748 -0.081 14.968 1.00 94.75 157 MET A C 1
ATOM 1123 O O . MET A 1 157 ? -6.820 -0.264 15.749 1.00 94.75 157 MET A O 1
ATOM 1127 N N . GLY A 1 158 ? -7.614 0.646 13.853 1.00 95.88 158 GLY A N 1
ATOM 1128 C CA . GLY A 1 158 ? -6.350 1.224 13.404 1.00 95.88 158 GLY A CA 1
ATOM 1129 C C . GLY A 1 158 ? -5.538 0.308 12.492 1.00 95.88 158 GLY A C 1
ATOM 1130 O O . GLY A 1 158 ? -6.027 -0.713 12.003 1.00 95.88 158 GLY A O 1
ATOM 1131 N N . CYS A 1 159 ? -4.300 0.718 12.235 1.00 96.69 159 CYS A N 1
ATOM 1132 C CA . CYS A 1 159 ? -3.382 0.070 11.311 1.00 96.69 159 CYS A CA 1
ATOM 1133 C C . CYS A 1 159 ? -1.967 0.014 11.890 1.00 96.69 159 CYS A C 1
ATOM 1135 O O . CYS A 1 159 ? -1.480 0.997 12.449 1.00 96.69 159 CYS A O 1
ATOM 1137 N N . LEU A 1 160 ? -1.301 -1.118 11.688 1.00 97.19 160 LEU A N 1
ATOM 1138 C CA . LEU A 1 160 ? 0.124 -1.312 11.901 1.00 97.19 160 LEU A CA 1
ATOM 1139 C C . LEU A 1 160 ? 0.841 -1.295 10.547 1.00 97.19 160 LEU A C 1
ATOM 1141 O O . LEU A 1 160 ? 0.522 -2.092 9.661 1.00 97.19 160 LEU A O 1
ATOM 1145 N N . LEU A 1 161 ? 1.811 -0.397 10.391 1.00 96.88 161 LEU A N 1
ATOM 1146 C CA . LEU A 1 161 ? 2.717 -0.376 9.245 1.00 96.88 161 LEU A CA 1
ATOM 1147 C C . LEU A 1 161 ? 4.011 -1.105 9.601 1.00 96.88 161 LEU A C 1
ATOM 1149 O O . LEU A 1 161 ? 4.729 -0.671 10.497 1.00 96.88 161 LEU A O 1
ATOM 1153 N N . ILE A 1 162 ? 4.328 -2.175 8.875 1.00 94.31 162 ILE A N 1
ATOM 1154 C CA . ILE A 1 162 ? 5.596 -2.902 9.001 1.00 94.31 162 ILE A CA 1
ATOM 1155 C C . ILE A 1 162 ? 6.519 -2.435 7.878 1.00 94.31 162 ILE A C 1
ATOM 1157 O O . ILE A 1 162 ? 6.252 -2.700 6.700 1.00 94.31 162 ILE A O 1
ATOM 1161 N N . ILE A 1 163 ? 7.602 -1.744 8.232 1.00 91.56 163 ILE A N 1
ATOM 1162 C CA . ILE A 1 163 ? 8.492 -1.088 7.270 1.00 91.56 163 ILE A CA 1
ATOM 1163 C C . ILE A 1 163 ? 9.853 -1.778 7.259 1.00 91.56 163 ILE A C 1
ATOM 1165 O O . ILE A 1 163 ? 10.502 -1.921 8.295 1.00 91.56 163 ILE A O 1
ATOM 1169 N N . LYS A 1 164 ? 10.341 -2.135 6.067 1.00 84.75 164 LYS A N 1
ATOM 1170 C CA . LYS A 1 164 ? 11.719 -2.615 5.916 1.00 84.75 164 LYS A CA 1
ATOM 1171 C C . LYS A 1 164 ? 12.721 -1.494 6.195 1.00 84.75 164 LYS A C 1
ATOM 1173 O O . LYS A 1 164 ? 12.500 -0.332 5.858 1.00 84.75 164 LYS A O 1
ATOM 1178 N N . ASN A 1 165 ? 13.884 -1.847 6.740 1.00 85.44 165 ASN A N 1
ATOM 1179 C CA . ASN A 1 165 ? 14.930 -0.881 7.089 1.00 85.44 165 ASN A CA 1
ATOM 1180 C C . ASN A 1 165 ? 15.755 -0.401 5.872 1.00 85.44 165 ASN A C 1
ATOM 1182 O O . ASN A 1 165 ? 16.981 -0.510 5.849 1.00 85.44 165 ASN A O 1
ATOM 1186 N N . TYR A 1 166 ? 15.075 0.144 4.864 1.00 88.75 166 TYR A N 1
ATOM 1187 C CA . TYR A 1 166 ? 15.673 0.854 3.737 1.00 88.75 166 TYR A CA 1
ATOM 1188 C C . TYR A 1 166 ? 15.282 2.325 3.795 1.00 88.75 166 TYR A C 1
ATOM 1190 O O . TYR A 1 166 ? 14.145 2.666 4.112 1.00 88.75 166 TYR A O 1
ATOM 1198 N N . THR A 1 167 ? 16.216 3.215 3.455 1.00 91.25 167 THR A N 1
ATOM 1199 C CA . THR A 1 167 ? 16.002 4.667 3.545 1.00 91.25 167 THR A CA 1
ATOM 1200 C C . THR A 1 167 ? 14.750 5.120 2.794 1.00 91.25 167 THR A C 1
ATOM 1202 O O . THR A 1 167 ? 13.959 5.880 3.340 1.00 91.25 167 THR A O 1
ATOM 1205 N N . GLY A 1 168 ? 14.542 4.632 1.565 1.00 93.25 168 GLY A N 1
ATOM 1206 C CA . GLY A 1 168 ? 13.364 4.983 0.767 1.00 93.25 168 GLY A CA 1
ATOM 1207 C C . GLY A 1 168 ? 12.054 4.458 1.359 1.00 93.25 168 GLY A C 1
ATOM 1208 O O . GLY A 1 168 ? 11.049 5.164 1.327 1.00 93.25 168 GLY A O 1
ATOM 1209 N N . ASP A 1 169 ? 12.061 3.250 1.927 1.00 94.25 169 ASP A N 1
ATOM 1210 C CA . ASP A 1 169 ? 10.879 2.662 2.568 1.00 94.25 169 ASP A CA 1
ATOM 1211 C C . ASP A 1 169 ? 10.514 3.469 3.822 1.00 94.25 169 ASP A C 1
ATOM 1213 O O . ASP A 1 169 ? 9.396 3.962 3.942 1.00 94.25 169 ASP A O 1
ATOM 1217 N N . ARG A 1 170 ? 11.486 3.724 4.707 1.00 94.44 170 ARG A N 1
ATOM 1218 C CA . ARG A 1 170 ? 11.291 4.521 5.931 1.00 94.44 170 ARG A CA 1
ATOM 1219 C C . ARG A 1 170 ? 10.761 5.922 5.656 1.00 94.44 170 ARG A C 1
ATOM 1221 O O . ARG A 1 170 ? 9.845 6.371 6.338 1.00 94.44 170 ARG A O 1
ATOM 1228 N N . LEU A 1 171 ? 11.331 6.614 4.670 1.00 96.38 171 LEU A N 1
ATOM 1229 C CA . LEU A 1 171 ? 10.894 7.963 4.318 1.00 96.38 171 LEU A CA 1
ATOM 1230 C C . LEU A 1 171 ? 9.459 7.960 3.778 1.00 96.38 171 LEU A C 1
ATOM 1232 O O . LEU A 1 171 ? 8.631 8.723 4.271 1.00 96.38 171 LEU A O 1
ATOM 1236 N N . ASN A 1 172 ? 9.141 7.093 2.813 1.00 97.50 172 ASN A N 1
ATOM 1237 C CA . ASN A 1 172 ? 7.829 7.117 2.164 1.00 97.50 172 ASN A CA 1
ATOM 1238 C C . ASN A 1 172 ? 6.714 6.616 3.091 1.00 97.50 172 ASN A C 1
ATOM 1240 O O . ASN A 1 172 ? 5.668 7.259 3.189 1.00 97.50 172 ASN A O 1
ATOM 1244 N N . PHE A 1 173 ? 6.940 5.518 3.818 1.00 97.50 173 PHE A N 1
ATOM 1245 C CA . PHE A 1 173 ? 5.968 5.017 4.793 1.00 97.50 173 PHE A CA 1
ATOM 1246 C C . PHE A 1 173 ? 5.818 5.963 5.985 1.00 97.50 173 PHE A C 1
ATOM 1248 O O . PHE A 1 173 ? 4.698 6.172 6.442 1.00 97.50 173 PHE A O 1
ATOM 1255 N N . GLY A 1 174 ? 6.906 6.581 6.456 1.00 97.12 174 GLY A N 1
ATOM 1256 C CA . GLY A 1 174 ? 6.844 7.586 7.516 1.00 97.12 174 GLY A CA 1
ATOM 1257 C C . GLY A 1 174 ? 5.998 8.797 7.116 1.00 97.12 174 GLY A C 1
ATOM 1258 O O . GLY A 1 174 ? 5.117 9.207 7.868 1.00 97.12 174 GLY A O 1
ATOM 1259 N N . LEU A 1 175 ? 6.196 9.330 5.904 1.00 98.25 175 LEU A N 1
ATOM 1260 C CA . LEU A 1 175 ? 5.380 10.432 5.380 1.00 98.25 175 LEU A CA 1
ATOM 1261 C C . LEU A 1 175 ? 3.903 10.042 5.232 1.00 98.25 175 LEU A C 1
ATOM 1263 O O . LEU A 1 175 ? 3.028 10.809 5.632 1.00 98.25 175 LEU A O 1
ATOM 1267 N N . ALA A 1 176 ? 3.619 8.846 4.707 1.00 98.44 176 ALA A N 1
ATOM 1268 C CA . ALA A 1 176 ? 2.250 8.345 4.592 1.00 98.44 176 ALA A CA 1
ATOM 1269 C C . ALA A 1 176 ? 1.587 8.160 5.968 1.00 98.44 176 ALA A C 1
ATOM 1271 O O . ALA A 1 176 ? 0.416 8.498 6.131 1.00 98.44 176 ALA A O 1
ATOM 1272 N N . ALA A 1 177 ? 2.332 7.673 6.966 1.00 98.31 177 ALA A N 1
ATOM 1273 C CA . ALA A 1 177 ? 1.847 7.499 8.332 1.00 98.31 177 ALA A CA 1
ATOM 1274 C C . ALA A 1 177 ? 1.459 8.836 8.971 1.00 98.31 177 ALA A C 1
ATOM 1276 O O . ALA A 1 177 ? 0.375 8.953 9.538 1.00 98.31 177 ALA A O 1
ATOM 1277 N N . GLU A 1 178 ? 2.311 9.857 8.857 1.00 98.38 178 GLU A N 1
ATOM 1278 C CA . GLU A 1 178 ? 2.019 11.188 9.397 1.00 98.38 178 GLU A CA 1
ATOM 1279 C C . GLU A 1 178 ? 0.820 11.836 8.692 1.00 98.38 178 GLU A C 1
ATOM 1281 O O . GLU A 1 178 ? -0.063 12.394 9.350 1.00 98.38 178 GLU A O 1
ATOM 1286 N N . GLN A 1 179 ? 0.720 11.683 7.368 1.00 98.56 179 GLN A N 1
ATOM 1287 C CA . GLN A 1 179 ? -0.431 12.158 6.603 1.00 98.56 179 GLN A CA 1
ATOM 1288 C C . GLN A 1 179 ? -1.726 11.446 7.030 1.00 98.56 179 GLN A C 1
ATOM 1290 O O . GLN A 1 179 ? -2.726 12.105 7.313 1.00 98.56 179 GLN A O 1
ATOM 1295 N N . ALA A 1 180 ? -1.709 10.120 7.171 1.00 98.25 180 ALA A N 1
ATOM 1296 C CA . ALA A 1 180 ? -2.862 9.347 7.626 1.00 98.25 180 ALA A CA 1
ATOM 1297 C C . ALA A 1 180 ? -3.282 9.694 9.067 1.00 98.25 180 ALA A C 1
ATOM 1299 O O . ALA A 1 180 ? -4.475 9.823 9.349 1.00 98.25 180 ALA A O 1
ATOM 1300 N N . LYS A 1 181 ? -2.328 9.918 9.980 1.00 98.44 181 LYS A N 1
ATOM 1301 C CA . LYS A 1 181 ? -2.628 10.408 11.338 1.00 98.44 181 LYS A CA 1
ATOM 1302 C C . LYS A 1 181 ? -3.321 11.770 11.300 1.00 98.44 181 LYS A C 1
ATOM 1304 O O . LYS A 1 181 ? -4.272 11.986 12.048 1.00 98.44 181 LYS A O 1
ATOM 1309 N N . SER A 1 182 ? -2.897 12.668 10.405 1.00 98.38 182 SER A N 1
ATOM 1310 C CA . SER A 1 182 ? -3.547 13.974 10.217 1.00 98.38 182 SER A CA 1
ATOM 1311 C C . SER A 1 182 ? -4.989 13.864 9.694 1.00 98.38 182 SER A C 1
ATOM 1313 O O . SER A 1 182 ? -5.819 14.720 9.994 1.00 98.38 182 SER A O 1
ATOM 1315 N N . GLU A 1 183 ? -5.306 12.780 8.980 1.00 97.62 183 GLU A N 1
ATOM 1316 C CA . GLU A 1 183 ? -6.657 12.440 8.508 1.00 97.62 183 GLU A CA 1
ATOM 1317 C C . GLU A 1 183 ? -7.519 11.747 9.579 1.00 97.62 183 GLU A C 1
ATOM 1319 O O . GLU A 1 183 ? -8.705 11.507 9.358 1.00 97.62 183 GLU A O 1
ATOM 1324 N N . GLY A 1 184 ? -6.951 11.456 10.754 1.00 97.19 184 GLY A N 1
ATOM 1325 C CA . GLY A 1 184 ? -7.651 10.852 11.888 1.00 97.19 184 GLY A CA 1
ATOM 1326 C C . GLY A 1 184 ? -7.528 9.329 11.987 1.00 97.19 184 GLY A C 1
ATOM 1327 O O . GLY A 1 184 ? -8.175 8.731 12.850 1.00 97.19 184 GLY A O 1
ATOM 1328 N N . TYR A 1 185 ? -6.701 8.687 11.156 1.00 96.94 185 TYR A N 1
ATOM 1329 C CA . TYR A 1 185 ? -6.424 7.257 11.291 1.00 96.94 185 TYR A CA 1
ATOM 1330 C C . TYR A 1 185 ? -5.508 6.978 12.490 1.00 96.94 185 TYR A C 1
ATOM 1332 O O . TYR A 1 185 ? -4.559 7.713 12.768 1.00 96.94 185 TYR A O 1
ATOM 1340 N N . LYS A 1 186 ? -5.766 5.870 13.194 1.00 97.19 186 LYS A N 1
ATOM 1341 C CA . LYS A 1 186 ? -4.881 5.360 14.251 1.00 97.19 186 LYS A CA 1
ATOM 1342 C C . LYS A 1 186 ? -3.788 4.514 13.606 1.00 97.19 186 LYS A C 1
ATOM 1344 O O . LYS A 1 186 ? -4.077 3.400 13.172 1.00 97.19 186 LYS A O 1
ATOM 1349 N N . ILE A 1 187 ? -2.575 5.050 13.523 1.00 97.81 187 ILE A N 1
ATOM 1350 C CA . ILE A 1 187 ? -1.446 4.404 12.848 1.00 97.81 187 ILE A CA 1
ATOM 1351 C C . ILE A 1 187 ? -0.312 4.167 13.838 1.00 97.81 187 ILE A C 1
ATOM 1353 O O . ILE A 1 187 ? 0.214 5.126 14.405 1.00 97.81 187 ILE A O 1
ATOM 1357 N N . GLU A 1 188 ? 0.098 2.911 13.965 1.00 97.06 188 GLU A N 1
ATOM 1358 C CA . GLU A 1 188 ? 1.351 2.511 14.599 1.00 97.06 188 GLU A CA 1
ATOM 1359 C C . GLU A 1 188 ? 2.350 2.067 13.530 1.00 97.06 188 GLU A C 1
ATOM 1361 O O . GLU A 1 188 ? 1.973 1.575 12.463 1.00 97.06 188 GLU A O 1
ATOM 1366 N N . VAL A 1 189 ? 3.635 2.269 13.805 1.00 93.19 189 VAL A N 1
ATOM 1367 C CA . VAL A 1 189 ? 4.720 1.962 12.871 1.00 93.19 189 VAL A CA 1
ATOM 1368 C C . VAL A 1 189 ? 5.735 1.068 13.561 1.00 93.19 189 VAL A C 1
ATOM 1370 O O . VAL A 1 189 ? 6.244 1.419 14.623 1.00 93.19 189 VAL A O 1
ATOM 1373 N N . ASP A 1 190 ? 6.057 -0.050 12.921 1.00 88.94 190 ASP A N 1
ATOM 1374 C CA . ASP A 1 190 ? 7.133 -0.940 13.328 1.00 88.94 190 ASP A CA 1
ATOM 1375 C C . ASP A 1 190 ? 8.284 -0.895 12.310 1.00 88.94 190 ASP A C 1
ATOM 1377 O O . ASP A 1 190 ? 8.154 -1.308 11.153 1.00 88.94 190 ASP A O 1
ATOM 1381 N N . GLU A 1 191 ? 9.423 -0.371 12.762 1.00 72.94 191 GLU A N 1
ATOM 1382 C CA . GLU A 1 191 ? 10.670 -0.253 12.006 1.00 72.94 191 GLU A CA 1
ATOM 1383 C C . GLU A 1 191 ? 11.651 -1.386 12.374 1.00 72.94 191 GLU A C 1
ATOM 1385 O O . GLU A 1 191 ? 12.788 -1.129 12.781 1.00 72.94 191 GLU A O 1
ATOM 1390 N N . HIS A 1 192 ? 11.245 -2.655 12.290 1.00 63.19 192 HIS A N 1
ATOM 1391 C CA . HIS A 1 192 ? 12.171 -3.755 12.579 1.00 63.19 192 HIS A CA 1
ATOM 1392 C C . HIS A 1 192 ? 13.195 -3.991 11.455 1.00 63.19 192 HIS A C 1
ATOM 1394 O O . HIS A 1 192 ? 12.933 -3.854 10.259 1.00 63.19 192 HIS A O 1
ATOM 1400 N N . ILE A 1 193 ? 14.414 -4.358 11.867 1.00 51.06 193 ILE A N 1
ATOM 1401 C CA . ILE A 1 193 ? 15.577 -4.652 11.016 1.00 51.06 193 ILE A CA 1
ATOM 1402 C C . ILE A 1 193 ? 15.337 -5.979 10.280 1.00 51.06 193 ILE A C 1
ATOM 1404 O O . ILE A 1 193 ? 15.903 -7.016 10.616 1.00 51.06 193 ILE A O 1
ATOM 1408 N N . THR A 1 194 ? 14.486 -5.975 9.260 1.00 51.50 194 THR A N 1
ATOM 1409 C CA . THR A 1 194 ? 14.290 -7.137 8.393 1.00 51.50 194 THR A CA 1
ATOM 1410 C C . THR A 1 194 ? 15.367 -7.120 7.311 1.00 51.50 194 THR A C 1
ATOM 1412 O O . THR A 1 194 ? 15.186 -6.549 6.237 1.00 51.50 194 THR A O 1
ATOM 1415 N N . SER A 1 195 ? 16.530 -7.710 7.595 1.00 51.00 195 SER A N 1
ATOM 1416 C CA . SER A 1 195 ? 17.578 -7.922 6.583 1.00 51.00 195 SER A CA 1
ATOM 1417 C C . SER A 1 195 ? 17.268 -9.086 5.629 1.00 51.00 195 SER A C 1
ATOM 1419 O O . SER A 1 195 ? 18.020 -9.293 4.680 1.00 51.00 195 SER A O 1
ATOM 1421 N N . TYR A 1 196 ? 16.166 -9.823 5.847 1.00 53.19 196 TYR A N 1
ATOM 1422 C CA . TYR A 1 196 ? 15.771 -10.984 5.042 1.00 53.19 196 TYR A CA 1
ATOM 1423 C C . TYR A 1 196 ? 14.243 -11.150 4.936 1.00 53.19 196 TYR A C 1
ATOM 1425 O O . TYR A 1 196 ? 13.543 -11.068 5.946 1.00 53.19 196 TYR A O 1
ATOM 1433 N N . ASP A 1 197 ? 13.747 -11.478 3.737 1.00 53.84 197 ASP A N 1
ATOM 1434 C CA . ASP A 1 197 ? 12.320 -11.678 3.395 1.00 53.84 197 ASP A CA 1
ATOM 1435 C C . ASP A 1 197 ? 11.557 -12.634 4.321 1.00 53.84 197 ASP A C 1
ATOM 1437 O O . ASP A 1 197 ? 10.385 -12.420 4.623 1.00 53.84 197 ASP A O 1
ATOM 1441 N N . LEU A 1 198 ? 12.225 -13.679 4.820 1.00 48.53 198 LEU A N 1
ATOM 1442 C CA . LEU A 1 198 ? 11.608 -14.672 5.705 1.00 48.53 198 LEU A CA 1
ATOM 1443 C C . LEU A 1 198 ? 11.120 -14.067 7.031 1.00 48.53 198 LEU A C 1
ATOM 1445 O O . LEU A 1 198 ? 10.214 -14.618 7.644 1.00 48.53 198 LEU A O 1
ATOM 1449 N N . SER A 1 199 ? 11.687 -12.941 7.476 1.00 52.72 199 SER A N 1
ATOM 1450 C CA . SER A 1 199 ? 11.348 -12.332 8.772 1.00 52.72 199 SER A CA 1
ATOM 1451 C C . SER A 1 199 ? 9.969 -11.669 8.814 1.00 52.72 199 SER A C 1
ATOM 1453 O O . SER A 1 199 ? 9.400 -11.561 9.895 1.00 52.72 199 SER A O 1
ATOM 1455 N N . ILE A 1 200 ? 9.398 -11.289 7.667 1.00 54.00 200 ILE A N 1
ATOM 1456 C CA . ILE A 1 2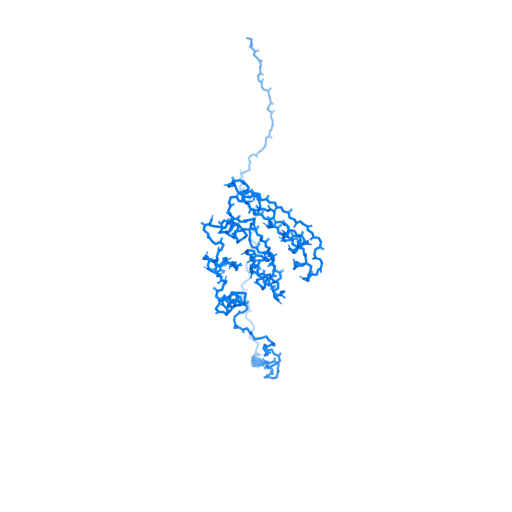00 ? 8.093 -10.612 7.613 1.00 54.00 200 ILE A CA 1
ATOM 1457 C C . ILE A 1 200 ? 6.978 -11.566 8.046 1.00 54.00 200 ILE A C 1
ATOM 1459 O O . ILE A 1 200 ? 6.161 -11.203 8.887 1.00 54.00 200 ILE A O 1
ATOM 1463 N N . ALA A 1 201 ? 6.995 -12.810 7.559 1.00 53.78 201 ALA A N 1
ATOM 1464 C CA . ALA A 1 201 ? 6.040 -13.832 7.987 1.00 53.78 201 ALA A CA 1
ATOM 1465 C C . ALA A 1 201 ? 6.144 -14.115 9.501 1.00 53.78 201 ALA A C 1
ATOM 1467 O O . ALA A 1 201 ? 5.127 -14.135 10.189 1.00 53.78 201 ALA A O 1
ATOM 1468 N N . TYR A 1 202 ? 7.366 -14.241 10.037 1.00 53.69 202 TYR A N 1
ATOM 1469 C CA . TYR A 1 202 ? 7.589 -14.474 11.473 1.00 53.69 202 TYR A CA 1
ATOM 1470 C C . TYR A 1 202 ? 7.189 -13.286 12.356 1.00 53.69 202 TYR A C 1
ATOM 1472 O O . TYR A 1 202 ? 6.692 -13.484 13.460 1.00 53.69 202 TYR A O 1
ATOM 1480 N N . HIS A 1 203 ? 7.427 -12.048 11.921 1.00 53.53 203 HIS A N 1
ATOM 1481 C CA . HIS A 1 203 ? 7.056 -10.870 12.709 1.00 53.53 203 HIS A CA 1
ATOM 1482 C C . HIS A 1 203 ? 5.550 -10.636 12.727 1.00 53.53 203 HIS A C 1
ATOM 1484 O O . HIS A 1 203 ? 5.032 -10.214 13.756 1.00 53.53 203 HIS A O 1
ATOM 1490 N N . ILE A 1 204 ? 4.834 -10.964 11.648 1.00 56.00 204 ILE A N 1
ATOM 1491 C CA . ILE A 1 204 ? 3.372 -10.899 11.673 1.00 56.00 204 ILE A CA 1
ATOM 1492 C C . ILE A 1 204 ? 2.803 -11.923 12.668 1.00 56.00 204 ILE A C 1
ATOM 1494 O O . ILE A 1 204 ? 1.931 -11.563 13.450 1.00 56.00 204 ILE A O 1
ATOM 1498 N N . GLU A 1 205 ? 3.338 -13.150 12.721 1.00 50.97 205 GLU A N 1
ATOM 1499 C CA . GLU A 1 205 ? 2.910 -14.156 13.712 1.00 50.97 205 GLU A CA 1
ATOM 1500 C C . GLU A 1 205 ? 3.189 -13.757 15.171 1.00 50.97 205 GLU A C 1
ATOM 1502 O O . GLU A 1 205 ? 2.467 -14.191 16.061 1.00 50.97 205 GLU A O 1
ATOM 1507 N N . ILE A 1 206 ? 4.225 -12.955 15.441 1.00 49.78 206 ILE A N 1
ATOM 1508 C CA . ILE A 1 206 ? 4.551 -12.493 16.805 1.00 49.78 206 ILE A CA 1
ATOM 1509 C C . ILE A 1 206 ? 3.702 -11.278 17.216 1.00 49.78 206 ILE A C 1
ATOM 1511 O O . ILE A 1 206 ? 3.460 -11.072 18.406 1.00 49.78 206 ILE A O 1
ATOM 1515 N N . SER A 1 207 ? 3.284 -10.462 16.248 1.00 43.69 207 SER A N 1
ATOM 1516 C CA . SER A 1 207 ? 2.574 -9.199 16.485 1.00 43.69 207 SER A CA 1
ATOM 1517 C C . SER A 1 207 ? 1.042 -9.324 16.487 1.00 43.69 207 SER A C 1
ATOM 1519 O O . SER A 1 207 ? 0.372 -8.367 16.883 1.00 43.69 207 SER A O 1
ATOM 1521 N N . LEU A 1 208 ? 0.490 -10.460 16.041 1.00 47.75 208 LEU A N 1
ATOM 1522 C CA . LEU A 1 208 ? -0.945 -10.796 16.062 1.00 47.75 208 LEU A CA 1
ATOM 1523 C C . LEU A 1 208 ? -1.315 -11.672 17.267 1.00 47.75 208 LEU A C 1
ATOM 1525 O O . LEU A 1 208 ? -2.457 -11.506 17.757 1.00 47.75 208 LEU A O 1
#

Foldseek 3Di:
DDDDDDDDDDDDDDDDDDDDDDDDDDDDDDDDDDDDDDDDPDPPDDPVVVVVVVVDPDPDDDLVCRLVVVLVVVCVVDVQWDADPDPPQQRKIFGPCQFDQPDPEAAEEEEAEPPQPVPPNVQHDPLGHRMYGYCYHRGGRALVNLLSSLNTGAHPNAYEYEFEPDPRRCVSNVVNQVVVVVVVGDYDYDHDHPPDPVVRSVVSNVVD

Sequence (208 aa):
RASKGKKKATGTRGGDSLRTARPPLPHPNLSAGDRRGARPPPPGGLPLLLAMALQGKKLINNPDDVVTEFIEGLVETYPGLQYLDGFPEIKVVLRADAVGGAYDKVAVISGGGSGHEPAHAGFVGPGMLTAAVSGDVFASPPVDSILAAIRAVTGTMGCLLIIKNYTGDRLNFGLAAEQAKSEGYKIEVDEHITSYDLSIAYHIEISL

Secondary structure (DSSP, 8-state):
--------------------PPPPPPPP----------PPPP--PPPHHHHHHTS-SS--S-TTTHHHHHHHHHHHH-TTEEEPSSTTT--EEEEGGG-TT---S-EEEEEEEESSTTTTGGGBSTTSBSEEEEEEETSPPPHHHHHHHHHHH--TT-EEEEE-S-HHHHHHHHHHHHHHHHTT--EEEE-----STHHHHHHHHHH-

Radius of gyration: 31.98 Å; chains: 1; bounding box: 57×84×77 Å

pLDDT: mean 76.52, std 23.64, range [30.27, 98.56]

InterPro domains:
  IPR004006 DhaK domain [PF02733] (73-199)
  IPR004006 DhaK domain [PS51481] (62-208)
  IPR050861 Dihydroxyacetone Kinase (DAK) [PTHR28629] (55-188)